Protein AF-A0A842R838-F1 (afdb_monomer_lite)

Sequence (185 aa):
MNNSTKTILILVIISSLISLTLLPSINLSSIDLSVWCYTITSRKNQSSAIDNQMDHYYQYLPVIYPRNNNDSDEDGLPDVWEEENGCDPTIDDSTLDYDYDELTNIEEYELNCDPLNPDTDGDRFNDGFEVEKGTDPTDPNDHPVRIWLIILIVIFSALLLFALVWITRIMIQVAREEKSKNKES

Secondary structure (DSSP, 8-state):
--HHHHHHHHHHHHHHHTTSS------TT----TTS--S---------------SS--SSS----------SSSSSS-HHHHHHHT--TTS--TT--SSSSS--HHHHHHHT--TT-S-SSSSSS-HHHHHHHT--TT-TTS----HHHHHHHHHHHHHHHHHHHHHHHHHHHHHHHHHHHHHH-

Structure (mmCIF, N/CA/C/O backbone):
data_AF-A0A842R838-F1
#
_entry.id   AF-A0A842R838-F1
#
loop_
_atom_site.group_PDB
_atom_site.id
_atom_site.type_symbol
_atom_site.label_atom_id
_atom_site.label_alt_id
_atom_site.label_comp_id
_atom_site.label_asym_id
_atom_site.label_entity_id
_atom_site.label_seq_id
_atom_site.pdbx_PDB_ins_code
_atom_site.Cartn_x
_atom_site.Cartn_y
_atom_site.Cartn_z
_atom_site.occupancy
_atom_site.B_iso_or_equiv
_atom_site.auth_seq_id
_atom_site.auth_comp_id
_atom_site.auth_asym_id
_atom_site.auth_atom_id
_atom_site.pdbx_PDB_model_num
ATOM 1 N N . MET A 1 1 ? -53.354 -29.433 -40.979 1.00 50.94 1 MET A N 1
ATOM 2 C CA . MET A 1 1 ? -51.962 -28.997 -41.227 1.00 50.94 1 MET A CA 1
ATOM 3 C C . MET A 1 1 ? -51.045 -29.884 -40.408 1.00 50.94 1 MET A C 1
ATOM 5 O O . MET A 1 1 ? -51.128 -29.883 -39.186 1.00 50.94 1 MET A O 1
ATOM 9 N N . ASN A 1 2 ? -50.329 -30.754 -41.117 1.00 48.62 2 ASN A N 1
ATOM 10 C CA . ASN A 1 2 ? -49.442 -31.806 -40.618 1.00 48.62 2 ASN A CA 1
ATOM 11 C C . ASN A 1 2 ? -48.374 -31.262 -39.654 1.00 48.62 2 ASN A C 1
ATOM 13 O O . ASN A 1 2 ? -47.940 -30.121 -39.780 1.00 48.62 2 ASN A O 1
ATOM 17 N N . ASN A 1 3 ? -47.926 -32.088 -38.703 1.00 49.72 3 ASN A N 1
ATOM 18 C CA . ASN A 1 3 ? -46.932 -31.693 -37.695 1.00 49.72 3 ASN A CA 1
ATOM 19 C C . ASN A 1 3 ? -45.633 -31.133 -38.304 1.00 49.72 3 ASN A C 1
ATOM 21 O O . ASN A 1 3 ? -44.974 -30.345 -37.636 1.00 49.72 3 ASN A O 1
ATOM 25 N N . SER A 1 4 ? -45.336 -31.434 -39.576 1.00 56.75 4 SER A N 1
ATOM 26 C CA . SER A 1 4 ? -44.241 -30.841 -40.359 1.00 56.75 4 SER A CA 1
ATOM 27 C C . SER A 1 4 ? -44.467 -29.383 -40.792 1.00 56.75 4 SER A C 1
ATOM 29 O O . SER A 1 4 ? -43.507 -28.628 -40.856 1.00 56.75 4 SER A O 1
ATOM 31 N N . THR A 1 5 ? -45.700 -28.923 -41.049 1.00 53.56 5 THR A N 1
ATOM 32 C CA . THR A 1 5 ? -45.946 -27.495 -41.369 1.00 53.56 5 THR A CA 1
ATOM 33 C C . THR A 1 5 ? -45.973 -26.609 -40.124 1.00 53.56 5 THR A C 1
ATOM 35 O O . THR A 1 5 ? -45.612 -25.438 -40.208 1.00 53.56 5 THR A O 1
ATOM 38 N N . LYS A 1 6 ? -46.309 -27.160 -38.948 1.00 51.72 6 LYS A N 1
ATOM 39 C CA . LYS A 1 6 ? -46.208 -26.436 -37.666 1.00 51.72 6 LYS A CA 1
ATOM 40 C C . LYS A 1 6 ? -44.758 -26.280 -37.182 1.00 51.72 6 LYS A C 1
ATOM 42 O O . LYS A 1 6 ? -44.438 -25.248 -36.607 1.00 51.72 6 LYS A O 1
ATOM 47 N N . THR A 1 7 ? -43.872 -27.243 -37.459 1.00 55.59 7 THR A N 1
ATOM 48 C CA . THR A 1 7 ? -42.431 -27.122 -37.146 1.00 55.59 7 THR A CA 1
ATOM 49 C C . THR A 1 7 ? -41.727 -26.117 -38.054 1.00 55.59 7 THR A C 1
ATOM 51 O O . THR A 1 7 ? -40.921 -25.333 -37.568 1.00 55.59 7 THR A O 1
ATOM 54 N N . ILE A 1 8 ? -42.072 -26.072 -39.345 1.00 56.28 8 ILE A N 1
ATOM 55 C CA . ILE A 1 8 ? -41.481 -25.106 -40.285 1.00 56.28 8 ILE A CA 1
ATOM 56 C C . ILE A 1 8 ? -41.914 -23.666 -39.951 1.00 56.28 8 ILE A C 1
ATOM 58 O O . ILE A 1 8 ? -41.088 -22.763 -40.005 1.00 56.28 8 ILE A O 1
ATOM 62 N N . LEU A 1 9 ? -43.161 -23.439 -39.515 1.00 54.00 9 LEU A N 1
ATOM 63 C CA . LEU A 1 9 ? -43.613 -22.098 -39.111 1.00 54.00 9 LEU A CA 1
ATOM 64 C C . LEU A 1 9 ? -42.933 -21.609 -37.815 1.00 54.00 9 LEU A C 1
ATOM 66 O O . LEU A 1 9 ? -42.604 -20.433 -37.705 1.00 54.00 9 LEU A O 1
ATOM 70 N N . ILE A 1 10 ? -42.675 -22.510 -36.858 1.00 55.66 10 ILE A N 1
ATOM 71 C CA . ILE A 1 10 ? -41.950 -22.193 -35.614 1.00 55.66 10 ILE A CA 1
ATOM 72 C C . ILE A 1 10 ? -40.467 -21.912 -35.901 1.00 55.66 10 ILE A C 1
ATOM 74 O O . ILE A 1 10 ? -39.908 -20.983 -35.328 1.00 55.66 10 ILE A O 1
ATOM 78 N N . LEU A 1 11 ? -39.844 -22.635 -36.836 1.00 53.84 11 LEU A N 1
ATOM 79 C CA . LEU A 1 11 ? -38.448 -22.399 -37.218 1.00 53.84 11 LEU A CA 1
ATOM 80 C C . LEU A 1 11 ? -38.256 -21.099 -38.018 1.00 53.84 11 LEU A C 1
ATOM 82 O O . LEU A 1 11 ? -37.254 -20.426 -37.808 1.00 53.84 11 LEU A O 1
ATOM 86 N N . VAL A 1 12 ? -39.223 -20.694 -38.852 1.00 55.72 12 VAL A N 1
ATOM 87 C CA . VAL A 1 12 ? -39.167 -19.416 -39.594 1.00 55.72 12 VAL A CA 1
ATOM 88 C C . VAL A 1 12 ? -39.404 -18.207 -38.674 1.00 55.72 12 VAL A C 1
ATOM 90 O O . VAL A 1 12 ? -38.763 -17.172 -38.838 1.00 55.72 12 VAL A O 1
ATOM 93 N N . ILE A 1 13 ? -40.254 -18.337 -37.648 1.00 55.44 13 ILE A N 1
ATOM 94 C CA . ILE A 1 13 ? -40.473 -17.274 -36.650 1.00 55.44 13 ILE A CA 1
ATOM 95 C C . ILE A 1 13 ? -39.278 -17.162 -35.686 1.00 55.44 13 ILE A C 1
ATOM 97 O O . ILE A 1 13 ? -38.887 -16.054 -35.326 1.00 55.44 13 ILE A O 1
ATOM 101 N N . ILE A 1 14 ? -38.634 -18.281 -35.331 1.00 54.88 14 ILE A N 1
ATOM 102 C CA . ILE A 1 14 ? -37.419 -18.286 -34.501 1.00 54.88 14 ILE A CA 1
ATOM 103 C C . ILE A 1 14 ? -36.196 -17.777 -35.290 1.00 54.88 14 ILE A C 1
ATOM 105 O O . ILE A 1 14 ? -35.394 -17.034 -34.731 1.00 54.88 14 ILE A O 1
ATOM 109 N N . SER A 1 15 ? -36.082 -18.049 -36.598 1.00 57.78 15 SER A N 1
ATOM 110 C CA . SER A 1 15 ? -34.995 -17.493 -37.425 1.00 57.78 15 SER A CA 1
ATOM 111 C C . SER A 1 15 ? -35.140 -15.997 -37.716 1.00 57.78 15 SER A C 1
ATOM 113 O O . SER A 1 15 ? -34.135 -15.324 -37.906 1.00 57.78 15 SER A O 1
ATOM 115 N N . SER A 1 16 ? -36.362 -15.453 -37.735 1.00 56.75 16 SER A N 1
ATOM 116 C CA . SER A 1 16 ? -36.589 -14.010 -37.924 1.00 56.75 16 SER A CA 1
ATOM 117 C C . SER A 1 16 ? -36.558 -13.201 -36.620 1.00 56.75 16 SER A C 1
ATOM 119 O O . SER A 1 16 ? -36.405 -11.985 -36.678 1.00 56.75 16 SER A O 1
ATOM 121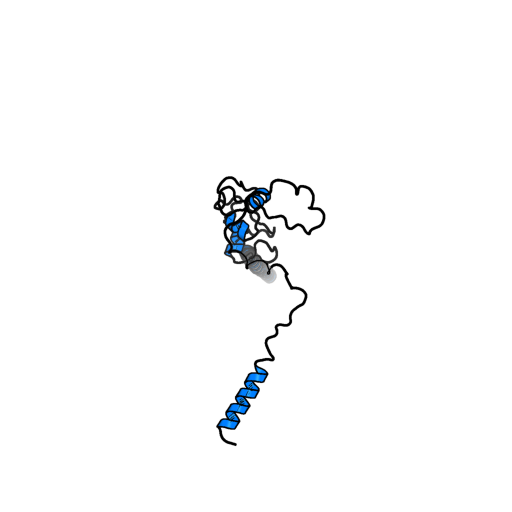 N N . LEU A 1 17 ? -36.648 -13.849 -35.451 1.00 52.12 17 LEU A N 1
ATOM 122 C CA . LEU A 1 17 ? -36.519 -13.199 -34.136 1.00 52.12 17 LEU A CA 1
ATOM 123 C C . LEU A 1 17 ? -35.118 -13.331 -33.518 1.00 52.12 17 LEU A C 1
ATOM 125 O O . LEU A 1 17 ? -34.765 -12.534 -32.656 1.00 52.12 17 LEU A O 1
ATOM 129 N N . ILE A 1 18 ? -34.281 -14.252 -34.005 1.00 50.22 18 ILE A N 1
ATOM 130 C CA . ILE A 1 18 ? -32.854 -14.339 -33.636 1.00 50.22 18 ILE A CA 1
ATOM 131 C C . ILE A 1 18 ? -31.989 -13.303 -34.385 1.00 50.22 18 ILE A C 1
ATOM 133 O O . ILE A 1 18 ? -30.837 -13.080 -34.029 1.00 50.22 18 ILE A O 1
ATOM 137 N N . SER A 1 19 ? -32.549 -12.580 -35.359 1.00 52.38 19 SER A N 1
ATOM 138 C CA . SER A 1 19 ? -31.854 -11.494 -36.071 1.00 52.38 19 SER A CA 1
ATOM 139 C C . SER A 1 19 ? -32.203 -10.079 -35.585 1.00 52.38 19 SER A C 1
ATOM 141 O O . SER A 1 19 ? -31.811 -9.119 -36.243 1.00 52.38 19 SER A O 1
ATOM 143 N N . LEU A 1 20 ? -32.920 -9.915 -34.460 1.00 53.69 20 LEU A N 1
ATOM 144 C CA . LEU A 1 20 ? -33.357 -8.587 -33.987 1.00 53.69 20 LEU A CA 1
ATOM 145 C C . LEU A 1 20 ? -33.091 -8.273 -32.506 1.00 53.69 20 LEU A C 1
ATOM 147 O O . LEU A 1 20 ? -33.631 -7.306 -31.977 1.00 53.69 20 LEU A O 1
ATOM 151 N N . THR A 1 21 ? -32.216 -9.019 -31.842 1.00 56.91 21 THR A N 1
ATOM 152 C CA . THR A 1 21 ? -31.639 -8.602 -30.558 1.00 56.91 21 THR A CA 1
ATOM 153 C C . THR A 1 21 ? -30.213 -9.108 -30.503 1.00 56.91 21 THR A C 1
ATOM 155 O O . THR A 1 21 ? -30.013 -10.265 -30.163 1.00 56.91 21 THR A O 1
ATOM 158 N N . LEU A 1 22 ? -29.263 -8.276 -30.930 1.00 50.53 22 LEU A N 1
ATOM 159 C CA . LEU A 1 22 ? -27.849 -8.239 -30.520 1.00 50.53 22 LEU A CA 1
ATOM 160 C C . LEU A 1 22 ? -27.144 -7.152 -31.358 1.00 50.53 22 LEU A C 1
ATOM 162 O O . LEU A 1 22 ? -26.125 -7.378 -31.999 1.00 50.53 22 LEU A O 1
ATOM 166 N N . LEU A 1 23 ? -27.724 -5.951 -31.389 1.00 51.72 23 LEU A N 1
ATOM 167 C CA . LEU A 1 23 ? -26.928 -4.749 -31.602 1.00 51.72 23 LEU A CA 1
ATOM 168 C C . LEU A 1 23 ? -26.704 -4.183 -30.202 1.00 51.72 23 LEU A C 1
ATOM 170 O O . LEU A 1 23 ? -27.675 -3.709 -29.607 1.00 51.72 23 LEU A O 1
ATOM 174 N N . PRO A 1 24 ? -25.492 -4.266 -29.627 1.00 47.25 24 PRO A N 1
ATOM 175 C CA . PRO A 1 24 ? -25.172 -3.367 -28.538 1.00 47.25 24 PRO A CA 1
ATOM 176 C C . PRO A 1 24 ? -25.361 -1.954 -29.084 1.00 47.25 24 PRO A C 1
ATOM 178 O O . PRO A 1 24 ? -24.881 -1.621 -30.169 1.00 47.25 24 PRO A O 1
ATOM 181 N N . SER A 1 25 ? -26.135 -1.156 -28.360 1.00 51.44 25 SER A N 1
ATOM 182 C CA . SER A 1 25 ? -26.208 0.287 -28.511 1.00 51.44 25 SER A CA 1
ATOM 183 C C . SER A 1 25 ? -24.779 0.806 -28.640 1.00 51.44 25 SER A C 1
ATOM 185 O O . SER A 1 25 ? -24.040 0.828 -27.658 1.00 51.44 25 SER A O 1
ATOM 187 N N . ILE A 1 26 ? -24.357 1.147 -29.855 1.00 49.09 26 ILE A N 1
ATOM 188 C CA . ILE A 1 26 ? -23.038 1.724 -30.069 1.00 49.09 26 ILE A CA 1
ATOM 189 C C . ILE A 1 26 ? -23.129 3.118 -29.465 1.00 49.09 26 ILE A C 1
ATOM 191 O O . ILE A 1 26 ? -23.784 4.008 -30.010 1.00 49.09 26 ILE A O 1
ATOM 195 N N . ASN A 1 27 ? -22.535 3.278 -28.290 1.00 43.28 27 ASN A N 1
ATOM 196 C CA . ASN A 1 27 ? -22.276 4.587 -27.737 1.00 43.28 27 ASN A CA 1
ATOM 197 C C . ASN A 1 27 ? -21.244 5.252 -28.659 1.00 43.28 27 ASN A C 1
ATOM 199 O O . ASN A 1 27 ? -20.126 4.766 -28.807 1.00 43.28 27 ASN A O 1
ATOM 203 N N . LEU A 1 28 ? -21.632 6.329 -29.341 1.00 48.28 28 LEU A N 1
ATOM 204 C CA . LEU A 1 28 ? -20.789 7.043 -30.310 1.00 48.28 28 LEU A CA 1
ATOM 205 C C . LEU A 1 28 ? -19.665 7.866 -29.649 1.00 48.28 28 LEU A C 1
ATOM 207 O O . LEU A 1 28 ? -19.046 8.692 -30.312 1.00 48.28 28 LEU A O 1
ATOM 211 N N . SER A 1 29 ? -19.374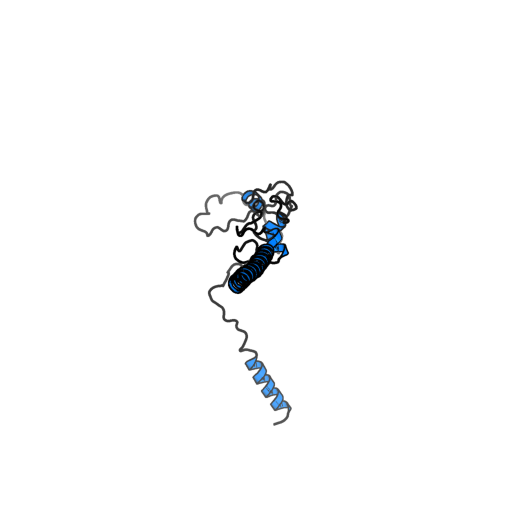 7.633 -28.368 1.00 57.50 29 SER A N 1
ATOM 212 C CA . SER A 1 29 ? -18.261 8.249 -27.644 1.00 57.50 29 SER A CA 1
ATOM 213 C C . SER A 1 29 ? -17.017 7.358 -27.507 1.00 57.50 29 SER A C 1
ATOM 215 O O . SER A 1 29 ? -16.093 7.755 -26.808 1.00 57.50 29 SER A O 1
ATOM 217 N N . SER A 1 30 ? -16.958 6.176 -28.135 1.00 56.56 30 SER A N 1
ATOM 218 C CA . SER A 1 30 ? -15.818 5.250 -27.973 1.00 56.56 30 SER A CA 1
ATOM 219 C C . SER A 1 30 ? -15.483 4.432 -29.232 1.00 56.56 30 SER A C 1
ATOM 221 O O . SER A 1 30 ? -15.326 3.214 -29.170 1.00 56.56 30 SER A O 1
ATOM 223 N N . ILE A 1 31 ? -15.398 5.086 -30.395 1.00 46.00 31 ILE A N 1
ATOM 224 C CA . ILE A 1 31 ? -14.761 4.506 -31.590 1.00 46.00 31 ILE A CA 1
ATOM 225 C C . ILE A 1 31 ? -13.285 4.917 -31.563 1.00 46.00 31 ILE A C 1
ATOM 227 O O . ILE A 1 31 ? -12.971 6.071 -31.845 1.00 46.00 31 ILE A O 1
ATOM 231 N N . ASP A 1 32 ? -12.400 3.980 -31.227 1.00 49.78 32 ASP A N 1
ATOM 232 C CA . ASP A 1 32 ? -10.952 4.129 -31.392 1.00 49.78 32 ASP A CA 1
ATOM 233 C C . ASP A 1 32 ? -10.529 3.599 -32.779 1.00 49.78 32 ASP A C 1
ATOM 235 O O . ASP A 1 32 ? -10.882 2.488 -33.179 1.00 49.78 32 ASP A O 1
ATOM 239 N N . LEU A 1 33 ? -9.806 4.421 -33.541 1.00 49.84 33 LEU A N 1
ATOM 240 C CA . LEU A 1 33 ? -9.319 4.131 -34.896 1.00 49.84 33 LEU A CA 1
ATOM 241 C C . LEU A 1 33 ? -7.965 3.390 -34.909 1.00 49.84 33 LEU A C 1
ATOM 243 O O . LEU A 1 33 ? -7.397 3.181 -35.981 1.00 49.84 33 LEU A O 1
ATOM 247 N N . SER A 1 34 ? -7.446 2.962 -33.758 1.00 53.28 34 SER A N 1
ATOM 248 C CA . SER A 1 34 ? -6.122 2.330 -33.639 1.00 53.28 34 SER A CA 1
ATOM 249 C C . SER A 1 34 ? -6.033 0.867 -34.121 1.00 53.28 34 SER A C 1
ATOM 251 O O . SER A 1 34 ? -4.937 0.336 -34.286 1.00 53.28 34 SER A O 1
ATOM 253 N N . VAL A 1 35 ? -7.151 0.202 -34.439 1.00 51.50 35 VAL A N 1
ATOM 254 C CA . VAL A 1 35 ? -7.165 -1.255 -34.713 1.00 51.50 35 VAL A CA 1
ATOM 255 C C . VAL A 1 35 ? -6.940 -1.629 -36.198 1.00 51.50 35 VAL A C 1
ATOM 257 O O . VAL A 1 35 ? -6.962 -2.803 -36.564 1.00 51.50 35 VAL A O 1
ATOM 260 N N . TRP A 1 36 ? -6.633 -0.680 -37.091 1.00 42.31 36 TRP A N 1
ATOM 261 C CA . TRP A 1 36 ? -6.359 -0.980 -38.511 1.00 42.31 36 TRP A CA 1
ATOM 262 C C . TRP A 1 36 ? -4.872 -0.935 -38.894 1.00 42.31 36 TRP A C 1
ATOM 264 O O . TRP A 1 36 ? -4.521 -0.272 -39.862 1.00 42.31 36 TRP A O 1
ATOM 274 N N . CYS A 1 37 ? -3.986 -1.677 -38.217 1.00 42.16 37 CYS A N 1
ATOM 275 C CA . CYS A 1 37 ? -2.607 -1.840 -38.720 1.00 42.16 37 CYS A CA 1
ATOM 276 C C . CYS A 1 37 ? -1.894 -3.166 -38.385 1.00 42.16 37 CYS A C 1
ATOM 278 O O . CYS A 1 37 ? -0.672 -3.220 -38.463 1.00 42.16 37 CYS A O 1
ATOM 280 N N . TYR A 1 38 ? -2.603 -4.268 -38.101 1.00 44.25 38 TYR A N 1
ATOM 281 C CA . TYR A 1 38 ? -1.951 -5.576 -37.879 1.00 44.25 38 TYR A CA 1
ATOM 282 C C . TYR A 1 38 ? -2.310 -6.663 -38.904 1.00 44.25 38 TYR A C 1
ATOM 284 O O . TYR A 1 38 ? -2.616 -7.797 -38.553 1.00 44.25 38 TYR A O 1
ATOM 292 N N . THR A 1 39 ? -2.241 -6.355 -40.204 1.00 39.12 39 THR A N 1
ATOM 293 C CA . THR A 1 39 ? -2.215 -7.404 -41.244 1.00 39.12 39 THR A CA 1
ATOM 294 C C . THR A 1 39 ? -1.316 -7.068 -42.435 1.00 39.12 39 THR A C 1
ATOM 296 O O . THR A 1 39 ? -1.756 -7.233 -43.565 1.00 39.12 39 THR A O 1
ATOM 299 N N . ILE A 1 40 ? -0.061 -6.638 -42.238 1.00 39.19 40 ILE A N 1
ATOM 300 C CA . ILE A 1 40 ? 1.015 -6.873 -43.230 1.00 39.19 40 ILE A CA 1
ATOM 301 C C . ILE A 1 40 ? 2.355 -7.089 -42.504 1.00 39.19 40 ILE A C 1
ATOM 303 O O . ILE A 1 40 ? 3.256 -6.263 -42.574 1.00 39.19 40 ILE A O 1
ATOM 307 N N . THR A 1 41 ? 2.534 -8.256 -41.885 1.00 43.16 41 THR A N 1
ATOM 308 C CA . THR A 1 41 ? 3.882 -8.811 -41.671 1.00 43.16 41 THR A CA 1
ATOM 309 C C . THR A 1 41 ? 3.971 -10.157 -42.369 1.00 43.16 41 THR A C 1
ATOM 311 O O . THR A 1 41 ? 3.927 -11.213 -41.749 1.00 43.16 41 THR A O 1
ATOM 314 N N . SER A 1 42 ? 4.036 -10.127 -43.703 1.00 45.00 42 SER A N 1
ATOM 315 C CA . SER A 1 42 ? 4.605 -11.214 -44.513 1.00 45.00 42 SER A CA 1
ATOM 316 C C . SER A 1 42 ? 4.792 -10.786 -45.968 1.00 45.00 42 SER A C 1
ATOM 318 O O . SER A 1 42 ? 4.073 -11.218 -46.863 1.00 45.00 42 SER A O 1
ATOM 320 N N . ARG A 1 43 ? 5.825 -9.977 -46.223 1.00 34.81 43 ARG A N 1
ATOM 321 C CA . ARG A 1 43 ? 6.686 -10.163 -47.399 1.00 34.81 43 ARG A CA 1
ATOM 322 C C . ARG A 1 43 ? 8.115 -9.776 -47.039 1.00 34.81 43 ARG A C 1
ATOM 324 O O . ARG A 1 43 ? 8.467 -8.606 -47.000 1.00 34.81 43 ARG A O 1
ATOM 331 N N . LYS A 1 44 ? 8.927 -10.799 -46.764 1.00 43.78 44 LYS A N 1
ATOM 332 C CA . LYS A 1 44 ? 10.384 -10.686 -46.727 1.00 43.78 44 LYS A CA 1
ATOM 333 C C . LYS A 1 44 ? 10.898 -10.149 -48.068 1.00 43.78 44 LYS A C 1
ATOM 335 O O . LYS A 1 44 ? 10.440 -10.588 -49.120 1.00 43.78 44 LYS A O 1
ATOM 340 N N . ASN A 1 45 ? 11.932 -9.319 -47.960 1.00 45.59 45 ASN A N 1
ATOM 341 C CA . ASN A 1 45 ? 12.981 -9.067 -48.944 1.00 45.59 45 ASN A CA 1
ATOM 342 C C . ASN A 1 45 ? 12.571 -8.390 -50.258 1.00 45.59 45 ASN A C 1
ATOM 344 O O . ASN A 1 45 ? 12.305 -9.066 -51.248 1.00 45.59 45 ASN A O 1
ATOM 348 N N . GLN A 1 46 ? 12.731 -7.064 -50.314 1.00 39.56 46 GLN A N 1
ATOM 349 C CA . GLN A 1 46 ? 13.520 -6.432 -51.376 1.00 39.56 46 GLN A CA 1
ATOM 350 C C . GLN A 1 46 ? 13.831 -4.962 -51.059 1.00 39.56 46 GLN A C 1
ATOM 352 O O . GLN A 1 46 ? 12.951 -4.199 -50.687 1.00 39.56 46 GLN A O 1
ATOM 357 N N . SER A 1 47 ? 15.079 -4.596 -51.350 1.00 38.78 47 SER A N 1
ATOM 358 C CA . SER A 1 47 ? 15.575 -3.251 -51.662 1.00 38.78 47 SER A CA 1
ATOM 359 C C . SER A 1 47 ? 16.340 -2.496 -50.572 1.00 38.78 47 SER A C 1
ATOM 361 O O . SER A 1 47 ? 15.805 -1.782 -49.735 1.00 38.78 47 SER A O 1
ATOM 363 N N . SER A 1 48 ? 17.655 -2.641 -50.706 1.00 47.06 48 SER A N 1
ATOM 364 C CA . SER A 1 48 ? 18.694 -1.636 -50.500 1.00 47.06 48 SER A CA 1
ATOM 365 C C . SER A 1 48 ? 18.291 -0.177 -50.773 1.00 47.06 48 SER A C 1
ATOM 367 O O . SER A 1 48 ? 17.619 0.094 -51.769 1.00 47.06 48 SER A O 1
ATOM 369 N N . ALA A 1 49 ? 18.906 0.710 -49.981 1.00 48.00 49 ALA A N 1
ATOM 370 C CA . ALA A 1 49 ? 19.209 2.124 -50.231 1.00 48.00 49 ALA A CA 1
ATOM 371 C C . ALA A 1 49 ? 18.038 3.123 -50.254 1.00 48.00 49 ALA A C 1
ATOM 373 O O . ALA A 1 49 ? 17.405 3.310 -51.288 1.00 48.00 49 ALA A O 1
ATOM 374 N N . ILE A 1 50 ? 17.883 3.875 -49.155 1.00 43.47 50 ILE A N 1
ATOM 375 C CA . ILE A 1 50 ? 17.524 5.301 -49.205 1.00 43.47 50 ILE A CA 1
ATOM 376 C C . ILE A 1 50 ? 18.358 6.025 -48.137 1.00 43.47 50 ILE A C 1
ATOM 378 O O . ILE A 1 50 ? 18.027 6.019 -46.956 1.00 43.47 50 ILE A O 1
ATOM 382 N N . ASP A 1 51 ? 19.474 6.595 -48.585 1.00 45.66 51 ASP A N 1
ATOM 383 C CA . ASP A 1 51 ? 20.164 7.690 -47.911 1.00 45.66 51 ASP A CA 1
ATOM 384 C C . ASP A 1 51 ? 19.300 8.957 -47.994 1.00 45.66 51 ASP A C 1
ATOM 386 O O . ASP A 1 51 ? 18.785 9.288 -49.062 1.00 45.66 51 ASP A O 1
ATOM 390 N N . ASN A 1 52 ? 19.289 9.693 -46.883 1.00 46.25 52 ASN A N 1
ATOM 391 C CA . ASN A 1 52 ? 19.047 11.129 -46.737 1.00 46.25 52 ASN A CA 1
ATOM 392 C C . ASN A 1 52 ? 17.648 11.707 -47.017 1.00 46.25 52 ASN A C 1
ATOM 394 O O . ASN A 1 52 ? 17.090 11.594 -48.104 1.00 46.25 52 ASN A O 1
ATOM 398 N N . GLN A 1 53 ? 17.236 12.523 -46.034 1.00 45.06 53 GLN A N 1
ATOM 399 C CA . GLN A 1 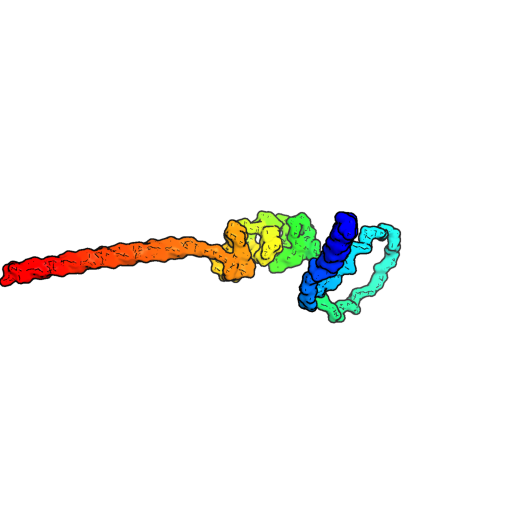53 ? 16.315 13.663 -46.107 1.00 45.06 53 GLN A CA 1
ATOM 400 C C . GLN A 1 53 ? 14.912 13.440 -45.525 1.00 45.06 53 GLN A C 1
ATOM 402 O O . GLN A 1 53 ? 13.945 13.289 -46.263 1.00 45.06 53 GLN A O 1
ATOM 407 N N . MET A 1 54 ? 14.785 13.558 -44.196 1.00 37.47 54 MET A N 1
ATOM 408 C CA . MET A 1 54 ? 13.508 13.887 -43.538 1.00 37.47 54 MET A CA 1
ATOM 409 C C . MET A 1 54 ? 13.701 14.610 -42.184 1.00 37.47 54 MET A C 1
ATOM 411 O O . MET A 1 54 ? 13.000 14.343 -41.219 1.00 37.47 54 MET A O 1
ATOM 415 N N . ASP A 1 55 ? 14.616 15.588 -42.129 1.00 47.41 55 ASP A N 1
ATOM 416 C CA . ASP A 1 55 ? 14.925 16.381 -40.918 1.00 47.41 55 ASP A CA 1
ATOM 417 C C . ASP A 1 55 ? 13.915 17.502 -40.580 1.00 47.41 55 ASP A C 1
ATOM 419 O O . ASP A 1 55 ? 14.145 18.272 -39.656 1.00 47.41 55 ASP A O 1
ATOM 423 N N . HIS A 1 56 ? 12.787 17.657 -41.283 1.00 47.88 56 HIS A N 1
ATOM 424 C CA . HIS A 1 56 ? 11.883 18.795 -41.030 1.00 47.88 56 HIS A CA 1
ATOM 425 C C . HIS A 1 56 ? 10.409 18.509 -41.363 1.00 47.88 56 HIS A C 1
ATOM 427 O O . HIS A 1 56 ? 9.850 19.105 -42.285 1.00 47.88 56 HIS A O 1
ATOM 433 N N . TYR A 1 57 ? 9.743 17.622 -40.613 1.00 40.12 57 TYR A N 1
ATOM 434 C CA . TYR A 1 57 ? 8.278 17.491 -40.714 1.00 40.12 57 TYR A CA 1
ATOM 435 C C . TYR A 1 57 ? 7.574 16.976 -39.444 1.00 40.12 57 TYR A C 1
ATOM 437 O O . TYR A 1 57 ? 6.693 16.129 -39.519 1.00 40.12 57 TYR A O 1
ATOM 445 N N . TYR A 1 58 ? 7.905 17.504 -38.264 1.00 39.06 58 TYR A N 1
ATOM 446 C CA . TYR A 1 58 ? 7.087 17.266 -37.065 1.00 39.06 58 TYR A CA 1
ATOM 447 C C . TYR A 1 58 ? 6.714 18.581 -36.394 1.00 39.06 58 TYR A C 1
ATOM 449 O O . TYR A 1 58 ? 7.150 18.914 -35.299 1.00 39.06 58 TYR A O 1
ATOM 457 N N . GLN A 1 59 ? 5.879 19.346 -37.090 1.00 51.91 59 GLN A N 1
ATOM 458 C CA . GLN A 1 59 ? 5.076 20.391 -36.476 1.00 51.91 59 GLN A CA 1
ATOM 459 C C . GLN A 1 59 ? 3.620 20.063 -36.822 1.00 51.91 59 GLN A C 1
ATOM 461 O O . GLN A 1 59 ? 3.286 19.998 -38.002 1.00 51.91 59 GLN A O 1
ATOM 466 N N . TYR A 1 60 ? 2.782 19.838 -35.803 1.00 46.34 60 TYR A N 1
ATOM 467 C CA . TYR A 1 60 ? 1.320 19.627 -35.878 1.00 46.34 60 TYR A CA 1
ATOM 468 C C . TYR A 1 60 ? 0.767 18.200 -36.089 1.00 46.34 60 TYR A C 1
ATOM 470 O O . TYR A 1 60 ? -0.158 18.015 -36.877 1.00 46.34 60 TYR A O 1
ATOM 478 N N . LEU A 1 61 ? 1.214 17.211 -35.308 1.00 43.97 61 LEU A N 1
ATOM 479 C CA . LEU A 1 61 ? 0.419 15.999 -35.035 1.00 43.97 61 LEU A CA 1
ATOM 480 C C . LEU A 1 61 ? 0.305 15.791 -33.511 1.00 43.97 61 LEU A C 1
ATOM 482 O O . LEU A 1 61 ? 1.232 16.193 -32.804 1.00 43.97 61 LEU A O 1
ATOM 486 N N . PRO A 1 62 ? -0.822 15.252 -32.987 1.00 49.78 62 PRO A N 1
ATOM 487 C CA . PRO A 1 62 ? -0.954 14.923 -31.565 1.00 49.78 62 PRO A CA 1
ATOM 488 C C . PRO A 1 62 ? 0.230 14.049 -31.174 1.00 49.78 62 PRO A C 1
ATOM 490 O O . PRO A 1 62 ? 0.639 13.200 -31.965 1.00 49.78 62 PRO A O 1
ATOM 493 N N . VAL A 1 63 ? 0.817 14.316 -30.013 1.00 40.84 63 VAL A N 1
ATOM 494 C CA . VAL A 1 63 ? 2.110 13.757 -29.637 1.00 40.84 63 VAL A CA 1
ATOM 495 C C . VAL A 1 63 ? 1.982 12.254 -29.397 1.00 40.84 63 VAL A C 1
ATOM 497 O O . VAL A 1 63 ? 1.798 11.794 -28.280 1.00 40.84 63 VAL A O 1
ATOM 500 N N . ILE A 1 64 ? 2.067 11.474 -30.469 1.00 47.34 64 ILE A N 1
ATOM 501 C CA . ILE A 1 64 ? 2.498 10.091 -30.392 1.00 47.34 64 ILE A CA 1
ATOM 502 C C . ILE A 1 64 ? 4.014 10.208 -30.331 1.00 47.34 64 ILE A C 1
ATOM 504 O O . ILE A 1 64 ? 4.689 10.188 -31.361 1.00 47.34 64 ILE A O 1
ATOM 508 N N . TYR A 1 65 ? 4.546 10.433 -29.125 1.00 36.16 65 TYR A N 1
ATOM 509 C CA . TYR A 1 65 ? 5.931 10.067 -28.873 1.00 36.16 65 TYR A CA 1
ATOM 510 C C . TYR A 1 65 ? 6.039 8.616 -29.361 1.00 36.16 65 TYR A C 1
ATOM 512 O O . TYR A 1 65 ? 5.213 7.796 -28.943 1.00 36.16 65 TYR A O 1
ATOM 520 N N . PRO A 1 66 ? 6.957 8.252 -30.271 1.00 45.69 66 PRO A N 1
ATOM 521 C CA . PRO A 1 66 ? 7.381 6.867 -30.278 1.00 45.69 66 PRO A CA 1
ATOM 522 C C . PRO A 1 66 ? 7.893 6.657 -28.856 1.00 45.69 66 PRO A C 1
ATOM 524 O O . PRO A 1 66 ? 8.931 7.216 -28.511 1.00 45.69 66 PRO A O 1
ATOM 527 N N . ARG A 1 67 ? 7.104 6.000 -27.990 1.00 52.34 67 ARG A N 1
ATOM 528 C CA . ARG A 1 67 ? 7.606 5.533 -26.701 1.00 52.34 67 ARG A CA 1
ATOM 529 C C . ARG A 1 67 ? 8.835 4.746 -27.100 1.00 52.34 67 ARG A C 1
ATOM 531 O O . ARG A 1 67 ? 8.707 3.746 -27.806 1.00 52.34 67 ARG A O 1
ATOM 538 N N . ASN A 1 68 ? 9.996 5.306 -26.800 1.00 59.09 68 ASN A N 1
ATOM 539 C CA . ASN A 1 68 ? 11.247 4.625 -26.975 1.00 59.09 68 ASN A CA 1
ATOM 540 C C . ASN A 1 68 ? 11.154 3.459 -26.000 1.00 59.09 68 ASN A C 1
ATOM 542 O O . ASN A 1 68 ? 11.375 3.636 -24.814 1.00 59.09 68 ASN A O 1
ATOM 546 N N . ASN A 1 69 ? 10.673 2.317 -26.475 1.00 67.38 69 ASN A N 1
ATOM 547 C CA . ASN A 1 69 ? 10.562 1.086 -25.708 1.00 67.38 69 ASN A CA 1
ATOM 548 C C . ASN A 1 69 ? 11.923 0.387 -25.671 1.00 67.38 69 ASN A C 1
ATOM 550 O O . ASN A 1 69 ? 11.984 -0.839 -25.733 1.00 67.38 69 ASN A O 1
ATOM 554 N N . ASN A 1 70 ? 12.989 1.185 -25.697 1.00 87.75 70 ASN A N 1
ATOM 555 C CA . ASN A 1 70 ? 14.293 0.686 -25.357 1.00 87.75 70 ASN A CA 1
ATOM 556 C C . ASN A 1 70 ? 14.230 0.264 -23.896 1.00 87.75 70 ASN A C 1
ATOM 558 O O . ASN A 1 70 ? 13.562 0.908 -23.090 1.00 87.75 70 ASN A O 1
ATOM 562 N N . ASP A 1 71 ? 14.876 -0.853 -23.664 1.00 90.62 71 ASP A N 1
ATOM 563 C CA . ASP A 1 71 ? 15.053 -1.550 -22.408 1.00 90.62 71 ASP A CA 1
ATOM 564 C C . ASP A 1 71 ? 16.516 -1.993 -22.525 1.00 90.62 71 ASP A C 1
ATOM 566 O O . ASP A 1 71 ? 16.858 -2.876 -23.326 1.00 90.62 71 ASP A O 1
ATOM 570 N N . SER A 1 72 ? 17.399 -1.154 -21.992 1.00 92.81 72 SER A N 1
ATOM 571 C CA . SER A 1 72 ? 18.831 -1.148 -22.292 1.00 92.81 72 SER A CA 1
ATOM 572 C C . SER A 1 72 ? 19.591 -2.249 -21.548 1.00 92.81 72 SER A C 1
ATOM 574 O O . SER A 1 72 ? 20.648 -2.680 -22.029 1.00 92.81 72 SER A O 1
ATOM 576 N N . ASP A 1 73 ? 19.058 -2.728 -20.429 1.00 91.56 73 ASP A N 1
ATOM 577 C CA . ASP A 1 73 ? 19.556 -3.867 -19.650 1.00 91.56 73 ASP A CA 1
ATOM 578 C C . ASP A 1 73 ? 18.713 -5.145 -19.799 1.00 91.56 73 ASP A C 1
ATOM 580 O O . ASP A 1 73 ? 19.163 -6.208 -19.361 1.00 91.56 73 ASP A O 1
ATOM 584 N N . GLU A 1 74 ? 17.606 -5.085 -20.545 1.00 94.50 74 GLU A N 1
ATOM 585 C CA . GLU A 1 74 ? 16.718 -6.209 -20.857 1.00 94.50 74 GLU A CA 1
ATOM 586 C C . GLU A 1 74 ? 16.008 -6.783 -19.612 1.00 94.50 74 GLU A C 1
ATOM 588 O O . GLU A 1 74 ? 15.744 -7.994 -19.559 1.00 94.50 74 GLU A O 1
ATOM 593 N N . ASP A 1 75 ? 15.708 -5.941 -18.616 1.00 92.00 75 ASP A N 1
ATOM 594 C CA . ASP A 1 75 ? 15.062 -6.344 -17.358 1.00 92.00 75 ASP A CA 1
ATOM 595 C C . ASP A 1 75 ? 13.519 -6.285 -17.393 1.00 92.00 75 ASP A C 1
ATOM 597 O O . ASP A 1 75 ? 12.834 -6.866 -16.543 1.00 92.00 75 ASP A O 1
ATOM 601 N N . GLY A 1 76 ? 12.963 -5.698 -18.456 1.00 91.38 76 GLY A N 1
ATOM 602 C CA . GLY A 1 76 ? 11.526 -5.555 -18.673 1.00 91.38 76 GLY A CA 1
ATOM 603 C C . GLY A 1 76 ? 10.964 -4.177 -18.322 1.00 91.38 76 GLY A C 1
ATOM 604 O O . GLY A 1 76 ? 9.786 -3.931 -18.618 1.00 91.38 76 GLY A O 1
ATOM 605 N N . LEU A 1 77 ? 11.776 -3.278 -17.767 1.00 93.38 77 LEU A N 1
ATOM 606 C CA . LEU A 1 77 ? 11.460 -1.870 -17.584 1.00 93.38 77 LEU A CA 1
ATOM 607 C C . LEU A 1 77 ? 11.887 -1.060 -18.825 1.00 93.38 77 LEU A C 1
ATOM 609 O O . LEU A 1 77 ? 12.926 -1.302 -19.431 1.00 93.38 77 LEU A O 1
ATOM 613 N N . PRO A 1 78 ? 11.061 -0.115 -19.307 1.00 94.50 78 PRO A N 1
ATOM 614 C CA . PRO A 1 78 ? 11.497 0.784 -20.372 1.00 94.50 78 PRO A CA 1
ATOM 615 C C . PRO A 1 78 ? 12.430 1.883 -19.845 1.00 94.50 78 PRO A C 1
ATOM 617 O O . PRO A 1 78 ? 12.024 2.600 -18.930 1.00 94.50 78 PRO A O 1
ATOM 620 N N . ASP A 1 79 ? 13.525 2.176 -20.561 1.00 92.38 79 ASP A N 1
ATOM 621 C CA . ASP A 1 79 ? 14.519 3.213 -20.211 1.00 92.38 79 ASP A CA 1
ATOM 622 C C . ASP A 1 79 ? 13.877 4.557 -19.822 1.00 92.38 79 ASP A C 1
ATOM 624 O O . ASP A 1 79 ? 14.341 5.287 -18.949 1.00 92.38 79 ASP A O 1
ATOM 628 N N . VAL A 1 80 ? 12.810 4.931 -20.538 1.00 92.69 80 VAL A N 1
ATOM 629 C CA . VAL A 1 80 ? 12.095 6.197 -20.322 1.00 92.69 80 VAL A CA 1
ATOM 630 C C . VAL A 1 80 ? 11.337 6.187 -18.999 1.00 92.69 80 VAL A C 1
ATOM 632 O O . VAL A 1 80 ? 11.290 7.209 -18.326 1.00 92.69 80 VAL A O 1
ATOM 635 N N . TRP A 1 81 ? 10.718 5.058 -18.646 1.00 93.81 81 TRP A N 1
ATOM 636 C CA . TRP A 1 81 ? 10.025 4.935 -17.368 1.00 93.81 81 TRP A CA 1
ATOM 637 C C . TRP A 1 81 ? 11.034 4.957 -16.223 1.00 93.81 81 TRP A C 1
ATOM 639 O O . TRP A 1 81 ? 10.815 5.671 -15.250 1.00 93.81 81 TRP A O 1
ATOM 649 N N . GLU A 1 82 ? 12.158 4.264 -16.373 1.00 95.50 82 GLU A N 1
ATOM 650 C CA . GLU A 1 82 ? 13.221 4.258 -15.371 1.00 95.50 82 GLU A CA 1
ATOM 651 C C . GLU A 1 82 ? 13.804 5.658 -15.153 1.00 95.50 82 GLU A C 1
ATOM 653 O O . GLU A 1 82 ? 13.897 6.115 -14.017 1.00 95.50 82 GLU A O 1
ATOM 658 N N . GLU A 1 83 ? 14.091 6.407 -16.226 1.00 93.81 83 GLU A N 1
ATOM 659 C CA . GLU A 1 83 ? 14.567 7.795 -16.124 1.00 93.81 83 GLU A CA 1
ATOM 660 C C . GLU A 1 83 ? 13.531 8.721 -15.455 1.00 93.81 83 GLU A C 1
ATOM 662 O O . GLU A 1 83 ? 13.899 9.611 -14.682 1.00 93.81 83 GLU A O 1
ATOM 667 N N . GLU A 1 84 ? 12.239 8.526 -15.740 1.00 93.75 84 GLU A N 1
ATOM 668 C CA . GLU A 1 84 ? 11.148 9.325 -15.165 1.00 93.75 84 GLU A CA 1
ATOM 669 C C . GLU A 1 84 ? 10.893 9.014 -13.683 1.00 93.75 84 GLU A C 1
ATOM 671 O O . GLU A 1 84 ? 10.529 9.928 -12.938 1.00 93.75 84 GLU A O 1
ATOM 676 N N . ASN A 1 85 ? 11.124 7.769 -13.257 1.00 93.56 85 ASN A N 1
ATOM 677 C CA . ASN A 1 85 ? 10.863 7.292 -11.896 1.00 93.56 85 ASN A CA 1
ATOM 678 C C . ASN A 1 85 ? 12.137 7.122 -11.050 1.00 93.56 85 ASN A C 1
ATOM 680 O O . ASN A 1 85 ? 12.068 6.758 -9.884 1.00 93.56 85 ASN A O 1
ATOM 684 N N . GLY A 1 86 ? 13.308 7.458 -11.597 1.00 93.31 86 GLY A N 1
ATOM 685 C CA . GLY A 1 86 ? 14.575 7.477 -10.867 1.00 93.31 86 GLY A CA 1
ATOM 686 C C . GLY A 1 86 ? 15.250 6.114 -10.679 1.00 93.31 86 GLY A C 1
ATOM 687 O O . GLY A 1 86 ? 16.150 6.020 -9.840 1.00 93.31 86 GLY A O 1
ATOM 688 N N . CYS A 1 87 ? 14.862 5.112 -11.471 1.00 93.81 87 CYS A N 1
ATOM 689 C CA . CYS A 1 87 ? 15.596 3.856 -11.649 1.00 93.81 87 CYS A CA 1
ATOM 690 C C . CYS A 1 87 ? 16.800 4.049 -12.596 1.00 93.81 87 CYS A C 1
ATOM 692 O O . CYS A 1 87 ? 16.989 5.132 -13.168 1.00 93.81 87 CYS A O 1
ATOM 694 N N . ASP A 1 88 ? 17.668 3.041 -12.717 1.00 94.62 88 ASP A N 1
ATOM 695 C CA . ASP A 1 88 ? 18.868 3.114 -13.564 1.00 94.62 88 ASP A CA 1
ATOM 696 C C . ASP A 1 88 ? 18.720 2.230 -14.814 1.00 94.62 88 ASP A C 1
ATOM 698 O O . ASP A 1 88 ? 18.931 1.028 -14.700 1.00 94.62 88 ASP A O 1
ATOM 702 N N . PRO A 1 89 ? 18.531 2.821 -16.017 1.00 94.62 89 PRO A N 1
ATOM 703 C CA . PRO A 1 89 ? 18.245 2.104 -17.268 1.00 94.62 89 PRO A CA 1
ATOM 704 C C . PRO A 1 89 ? 19.442 1.337 -17.840 1.00 94.62 89 PRO A C 1
ATOM 706 O O . PRO A 1 89 ? 19.574 1.142 -19.046 1.00 94.62 89 PRO A O 1
ATOM 709 N N . THR A 1 90 ? 20.457 1.059 -17.032 1.00 94.12 90 THR A N 1
ATOM 710 C CA . THR A 1 90 ? 21.653 0.329 -17.460 1.00 94.12 90 THR A CA 1
ATOM 711 C C . THR A 1 90 ? 21.974 -0.855 -16.561 1.00 94.12 90 THR A C 1
ATOM 713 O O . THR A 1 90 ? 22.984 -1.541 -16.798 1.00 94.12 90 THR A O 1
ATOM 716 N N . ILE A 1 91 ? 21.156 -1.089 -15.537 1.00 95.06 91 ILE A N 1
ATOM 717 C CA . ILE A 1 91 ? 21.282 -2.186 -14.593 1.00 95.06 91 ILE A CA 1
ATOM 718 C C . ILE A 1 91 ? 19.908 -2.808 -14.353 1.00 95.06 91 ILE A C 1
ATOM 720 O O . ILE A 1 91 ? 18.972 -2.116 -14.009 1.00 95.06 91 ILE A O 1
ATOM 724 N N . ASP A 1 92 ? 19.844 -4.139 -14.406 1.00 96.19 92 ASP A N 1
ATOM 725 C CA . ASP A 1 92 ? 18.649 -4.875 -13.980 1.00 96.19 92 ASP A CA 1
ATOM 726 C C . ASP A 1 92 ? 18.355 -4.574 -12.502 1.00 96.19 92 ASP A C 1
ATOM 728 O O . ASP A 1 92 ? 19.024 -5.094 -11.591 1.00 96.19 92 ASP A O 1
ATOM 732 N N . ASP A 1 93 ? 17.389 -3.682 -12.299 1.00 96.12 93 ASP A N 1
ATOM 733 C CA . ASP A 1 93 ? 16.869 -3.250 -11.011 1.00 96.12 93 ASP A CA 1
ATOM 734 C C . ASP A 1 93 ? 15.375 -3.565 -10.847 1.00 96.12 93 ASP A C 1
ATOM 736 O O . ASP A 1 93 ? 14.839 -3.397 -9.752 1.00 96.12 93 ASP A O 1
ATOM 740 N N . SER A 1 94 ? 14.753 -4.176 -11.864 1.00 96.12 94 SER A N 1
ATOM 741 C CA . SER A 1 94 ? 13.363 -4.653 -11.894 1.00 96.12 94 SER A CA 1
ATOM 742 C C . SER A 1 94 ? 12.882 -5.375 -10.631 1.00 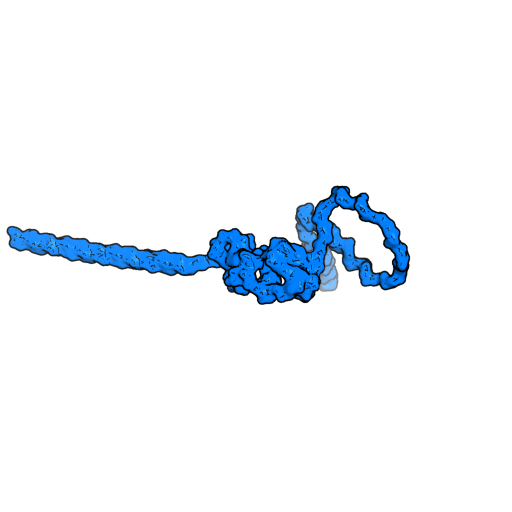96.12 94 SER A C 1
ATOM 744 O O . SER A 1 94 ? 11.716 -5.261 -10.257 1.00 96.12 94 SER A O 1
ATOM 746 N N . THR A 1 95 ? 13.762 -6.137 -9.971 1.00 97.38 95 THR A N 1
ATOM 747 C CA . THR A 1 95 ? 13.451 -6.937 -8.769 1.00 97.38 95 THR A CA 1
ATOM 748 C C . THR A 1 95 ? 13.808 -6.256 -7.447 1.00 97.38 95 THR A C 1
ATOM 750 O O . THR A 1 95 ? 13.660 -6.869 -6.383 1.00 97.38 95 THR A O 1
ATOM 753 N N . LEU A 1 96 ? 14.336 -5.034 -7.499 1.00 97.62 96 LEU A N 1
ATOM 754 C CA . LEU A 1 96 ? 14.588 -4.217 -6.321 1.00 97.62 96 LEU A CA 1
ATOM 755 C C . LEU A 1 96 ? 13.300 -3.529 -5.867 1.00 97.62 96 LEU A C 1
ATOM 757 O O . LEU A 1 96 ? 12.347 -3.407 -6.623 1.00 97.62 96 LEU A O 1
ATOM 761 N N . ASP A 1 97 ? 13.314 -3.130 -4.603 1.00 97.75 97 ASP A N 1
ATOM 762 C CA . ASP A 1 97 ? 12.265 -2.397 -3.899 1.00 97.75 97 ASP A CA 1
ATOM 763 C C . ASP A 1 97 ? 12.981 -1.181 -3.290 1.00 97.75 97 ASP A C 1
ATOM 765 O O . ASP A 1 97 ? 13.812 -1.325 -2.376 1.00 97.75 97 ASP A O 1
ATOM 769 N N . TYR A 1 98 ? 12.812 -0.016 -3.915 1.00 96.38 98 TYR A N 1
ATOM 770 C CA . TYR A 1 98 ? 13.591 1.178 -3.586 1.00 96.38 98 TYR A CA 1
ATOM 771 C C . TYR A 1 98 ? 13.029 1.966 -2.406 1.00 96.38 98 TYR A C 1
ATOM 773 O O . TYR A 1 98 ? 13.807 2.597 -1.670 1.00 96.38 98 TYR A O 1
ATOM 781 N N . ASP A 1 99 ? 11.723 1.912 -2.192 1.00 97.38 99 ASP A N 1
ATOM 782 C CA . ASP A 1 99 ? 11.020 2.654 -1.153 1.00 97.38 99 ASP A CA 1
ATOM 783 C C . ASP A 1 99 ? 10.624 1.800 0.070 1.00 97.38 99 ASP A C 1
ATOM 785 O O . ASP A 1 99 ? 10.276 2.351 1.125 1.00 97.38 99 ASP A O 1
ATOM 789 N N . TYR A 1 100 ? 10.873 0.490 -0.005 1.00 97.56 100 TYR A N 1
ATOM 790 C CA . TYR A 1 100 ? 10.696 -0.523 1.033 1.00 97.56 100 TYR A CA 1
ATOM 791 C C . TYR A 1 100 ? 9.236 -0.776 1.400 1.00 97.56 100 TYR A C 1
ATOM 793 O O . TYR A 1 100 ? 8.916 -0.951 2.589 1.00 97.56 100 TYR A O 1
ATOM 801 N N . ASP A 1 101 ? 8.361 -0.776 0.402 1.00 97.38 101 ASP A N 1
ATOM 802 C CA . ASP A 1 101 ? 6.922 -0.918 0.576 1.00 97.38 101 ASP A CA 1
ATOM 803 C C . ASP A 1 101 ? 6.387 -2.346 0.311 1.00 97.38 101 ASP A C 1
ATOM 805 O O . ASP A 1 101 ? 5.214 -2.621 0.594 1.00 97.38 101 ASP A O 1
ATOM 809 N N . GLU A 1 102 ? 7.290 -3.263 -0.067 1.00 97.38 102 GLU A N 1
ATOM 810 C CA . GLU A 1 102 ? 7.061 -4.658 -0.468 1.00 97.38 102 GLU A CA 1
ATOM 811 C C . GLU A 1 102 ? 6.577 -4.873 -1.920 1.00 97.38 102 GLU A C 1
ATOM 813 O O . GLU A 1 102 ? 6.209 -6.007 -2.253 1.00 97.38 102 GLU A O 1
ATOM 818 N N . LEU A 1 103 ? 6.636 -3.855 -2.788 1.00 97.62 103 LEU A N 1
ATOM 819 C CA . LEU A 1 103 ? 6.550 -3.992 -4.246 1.00 97.62 103 LEU A CA 1
ATOM 820 C C . LEU A 1 103 ? 7.929 -3.877 -4.900 1.00 97.62 103 LEU A C 1
ATOM 822 O O . LEU A 1 103 ? 8.821 -3.170 -4.445 1.00 97.62 103 LEU A O 1
ATOM 826 N N . THR A 1 104 ? 8.123 -4.637 -5.973 1.00 97.88 104 THR A N 1
ATOM 827 C CA . THR A 1 104 ? 9.305 -4.493 -6.830 1.00 97.88 104 THR A CA 1
ATOM 828 C C . THR A 1 104 ? 9.080 -3.437 -7.909 1.00 97.88 104 THR A C 1
ATOM 830 O O . THR A 1 104 ? 7.951 -3.277 -8.371 1.00 97.88 104 THR A O 1
ATOM 833 N N . ASN A 1 105 ? 10.151 -2.809 -8.409 1.00 97.06 105 ASN A N 1
ATOM 834 C CA . ASN A 1 105 ? 10.079 -1.792 -9.469 1.00 97.06 105 ASN A CA 1
ATOM 835 C C . ASN A 1 105 ? 9.236 -2.253 -10.681 1.00 97.06 105 ASN A C 1
ATOM 837 O O . ASN A 1 105 ? 8.489 -1.471 -11.272 1.00 97.06 105 ASN A O 1
ATOM 841 N N . ILE A 1 106 ? 9.317 -3.539 -11.057 1.00 96.81 106 ILE A N 1
ATOM 842 C CA . ILE A 1 106 ? 8.498 -4.104 -12.142 1.00 96.81 106 ILE A CA 1
ATOM 843 C C . ILE A 1 106 ? 7.012 -4.222 -11.783 1.00 96.81 106 ILE A C 1
ATOM 845 O O . ILE A 1 106 ? 6.156 -3.991 -12.636 1.00 96.81 106 ILE A O 1
ATOM 849 N N . GLU A 1 107 ? 6.680 -4.562 -10.537 1.00 97.50 107 GLU A N 1
ATOM 850 C CA . GLU A 1 107 ? 5.292 -4.594 -10.064 1.00 97.50 107 GLU A CA 1
ATOM 851 C C . GLU A 1 107 ? 4.711 -3.178 -10.023 1.00 97.50 107 GLU A C 1
ATOM 853 O O . GLU A 1 107 ? 3.579 -2.961 -10.457 1.00 97.50 107 GLU A O 1
ATOM 858 N N . GLU A 1 108 ? 5.503 -2.197 -9.604 1.00 97.81 108 GLU A N 1
ATOM 859 C CA . GLU A 1 108 ? 5.102 -0.791 -9.592 1.00 97.81 108 GLU A CA 1
ATOM 860 C C . GLU A 1 108 ? 4.902 -0.233 -11.000 1.00 97.81 108 GLU A C 1
ATOM 862 O O . GLU A 1 108 ? 3.911 0.458 -11.257 1.00 97.81 108 GLU A O 1
ATOM 867 N N . TYR A 1 109 ? 5.755 -0.617 -11.954 1.00 96.19 109 TYR A N 1
ATOM 868 C CA . TYR A 1 109 ? 5.545 -0.323 -13.371 1.00 96.19 109 TYR A CA 1
ATOM 869 C C . TYR A 1 109 ? 4.206 -0.873 -13.888 1.00 96.19 109 TYR A C 1
ATOM 871 O O . TYR A 1 109 ? 3.481 -0.185 -14.615 1.00 96.19 109 TYR A O 1
ATOM 879 N N . GLU A 1 110 ? 3.853 -2.107 -13.518 1.00 95.56 110 GLU A N 1
ATOM 880 C CA . GLU A 1 110 ? 2.592 -2.738 -13.925 1.00 95.56 110 GLU A CA 1
ATOM 881 C C . GLU A 1 110 ? 1.359 -2.084 -13.275 1.00 95.56 110 GLU A C 1
ATOM 883 O O . GLU A 1 110 ? 0.286 -2.041 -13.892 1.00 95.56 110 GLU A O 1
ATOM 888 N N . LEU A 1 111 ? 1.513 -1.555 -12.058 1.00 93.88 111 LEU A N 1
ATOM 889 C CA . LEU A 1 111 ? 0.451 -0.924 -11.271 1.00 93.88 111 LEU A CA 1
ATOM 890 C C . LEU A 1 111 ? 0.338 0.597 -11.493 1.00 93.88 111 LEU A C 1
ATOM 892 O O . LEU A 1 111 ? -0.706 1.175 -11.200 1.00 93.88 111 LEU A O 1
ATOM 896 N N . ASN A 1 112 ? 1.331 1.222 -12.135 1.00 95.50 112 ASN A N 1
ATOM 897 C CA . ASN A 1 112 ? 1.516 2.679 -12.226 1.00 95.50 112 ASN A CA 1
ATOM 898 C C . ASN A 1 112 ? 1.717 3.357 -10.857 1.00 95.50 112 ASN A C 1
ATOM 900 O O . ASN A 1 112 ? 1.216 4.466 -10.646 1.00 95.50 112 ASN A O 1
ATOM 904 N 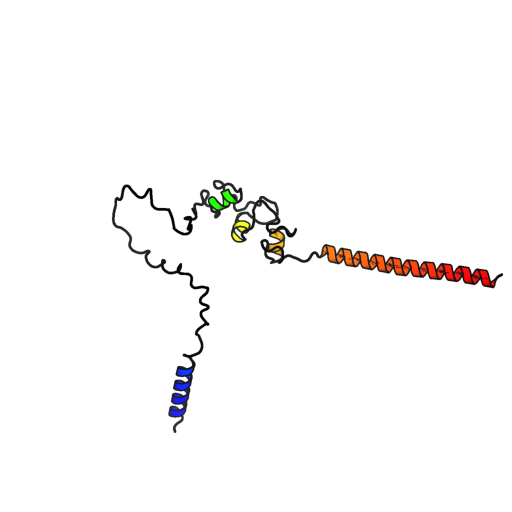N . CYS A 1 113 ? 2.449 2.691 -9.968 1.00 95.50 113 CYS A N 1
ATOM 905 C CA . CYS A 1 113 ? 2.955 3.254 -8.717 1.00 95.50 113 CYS A CA 1
ATOM 906 C C . CYS A 1 113 ? 4.286 3.995 -8.940 1.00 95.50 113 CYS A C 1
ATOM 908 O O . CYS A 1 113 ? 4.878 3.914 -10.024 1.00 95.50 113 CYS A O 1
ATOM 910 N N . ASP A 1 114 ? 4.715 4.762 -7.940 1.00 96.81 114 ASP A N 1
ATOM 911 C CA . ASP A 1 114 ? 5.995 5.474 -7.919 1.00 96.81 114 ASP A CA 1
ATOM 912 C C . ASP A 1 114 ? 7.035 4.676 -7.105 1.00 96.81 114 ASP A C 1
ATOM 914 O O . ASP A 1 114 ? 6.937 4.690 -5.881 1.00 96.81 114 ASP A O 1
ATOM 918 N N . PRO A 1 115 ? 8.080 4.100 -7.739 1.00 97.31 115 PRO A N 1
ATOM 919 C CA . PRO A 1 115 ? 9.085 3.255 -7.080 1.00 97.31 115 PRO A CA 1
ATOM 920 C C . PRO A 1 115 ? 9.941 3.939 -6.024 1.00 97.31 115 PRO A C 1
ATOM 922 O O . PRO A 1 115 ? 10.765 3.313 -5.358 1.00 97.31 115 PRO A O 1
ATOM 925 N N . LEU A 1 116 ? 9.809 5.255 -5.872 1.00 97.31 116 LEU A N 1
ATOM 926 C CA . LEU A 1 116 ? 10.510 6.022 -4.851 1.00 97.31 116 LEU A CA 1
ATOM 927 C C . LEU A 1 116 ? 9.569 6.562 -3.769 1.00 97.31 116 LEU A C 1
ATOM 929 O O . LEU A 1 116 ? 10.022 7.335 -2.908 1.00 97.31 116 LEU A O 1
ATOM 933 N N . ASN A 1 117 ? 8.287 6.199 -3.801 1.00 97.75 117 ASN A N 1
ATOM 934 C CA . ASN A 1 117 ? 7.281 6.701 -2.885 1.00 97.75 117 ASN A CA 1
ATOM 935 C C . ASN A 1 117 ? 6.341 5.586 -2.391 1.00 97.75 117 ASN A C 1
ATOM 937 O O . ASN A 1 117 ? 5.394 5.245 -3.094 1.00 97.75 117 ASN A O 1
ATOM 941 N N . PRO A 1 118 ? 6.455 5.187 -1.110 1.00 97.94 118 PRO A N 1
ATOM 942 C CA . PRO A 1 118 ? 5.759 4.018 -0.575 1.00 97.94 118 PRO A CA 1
ATOM 943 C C . PRO A 1 118 ? 4.286 4.297 -0.242 1.00 97.94 118 PRO A C 1
ATOM 945 O O . PRO A 1 118 ? 3.792 3.752 0.735 1.00 97.94 118 PRO A O 1
ATOM 948 N N . ASP A 1 119 ? 3.647 5.265 -0.900 1.00 98.06 119 ASP A N 1
ATOM 949 C CA . ASP A 1 119 ? 2.268 5.763 -0.714 1.00 98.06 119 ASP A CA 1
ATOM 950 C C . ASP A 1 119 ? 1.965 6.684 -1.915 1.00 98.06 119 ASP A C 1
ATOM 952 O O . ASP A 1 119 ? 2.043 7.921 -1.812 1.00 98.06 119 ASP A O 1
ATOM 956 N N . THR A 1 120 ? 1.749 6.090 -3.094 1.00 97.44 120 THR A N 1
ATOM 957 C CA . THR A 1 120 ? 1.639 6.799 -4.383 1.00 97.44 120 THR A CA 1
ATOM 958 C C . THR A 1 120 ? 0.489 7.801 -4.388 1.00 97.44 120 THR A C 1
ATOM 960 O O . THR A 1 120 ? 0.633 8.925 -4.891 1.00 97.44 120 THR A O 1
ATOM 963 N N . ASP A 1 121 ? -0.655 7.433 -3.817 1.00 97.56 121 ASP A N 1
ATOM 964 C CA . ASP A 1 121 ? -1.852 8.271 -3.813 1.00 97.56 121 ASP A CA 1
ATOM 965 C C . ASP A 1 121 ? -1.962 9.229 -2.605 1.00 97.56 121 ASP A C 1
ATOM 967 O O . ASP A 1 121 ? -2.740 10.200 -2.631 1.00 97.56 121 ASP A O 1
ATOM 971 N N . GLY A 1 122 ? -1.119 9.039 -1.586 1.00 97.00 122 GLY A N 1
ATOM 972 C CA . GLY A 1 122 ? -0.971 9.919 -0.431 1.00 97.00 122 GLY A CA 1
ATOM 973 C C . GLY A 1 122 ? -2.044 9.738 0.647 1.00 97.00 122 GLY A C 1
ATOM 974 O O . GLY A 1 122 ? -2.318 10.684 1.415 1.00 97.00 122 GLY A O 1
ATOM 975 N N . ASP A 1 123 ? -2.690 8.578 0.716 1.00 96.25 123 ASP A N 1
ATOM 976 C CA . ASP A 1 123 ? -3.766 8.274 1.657 1.00 96.25 123 ASP A CA 1
ATOM 977 C C . ASP A 1 123 ? -3.270 7.696 3.015 1.00 96.25 123 ASP A C 1
ATOM 979 O O . ASP A 1 123 ? -4.010 7.642 4.028 1.00 96.25 123 ASP A O 1
ATOM 983 N N . ARG A 1 124 ? -1.957 7.426 3.099 1.00 95.56 124 ARG A N 1
ATOM 984 C CA . ARG A 1 124 ? -1.206 6.868 4.240 1.00 95.56 124 ARG A CA 1
ATOM 985 C C . ARG A 1 124 ? -1.371 5.366 4.450 1.00 95.56 124 ARG A C 1
ATOM 987 O O . ARG A 1 124 ? -1.232 4.915 5.605 1.00 95.56 124 ARG A O 1
ATOM 994 N N . PHE A 1 125 ? -1.718 4.626 3.417 1.00 96.62 125 PHE A N 1
ATOM 995 C CA . PHE A 1 125 ? -1.400 3.217 3.275 1.00 96.62 125 PHE A CA 1
ATOM 996 C C . PHE A 1 125 ? -0.265 3.087 2.264 1.00 96.62 125 PHE A C 1
ATOM 998 O O . PHE A 1 125 ? -0.052 3.980 1.464 1.00 96.62 125 PHE A O 1
ATOM 1005 N N . ASN A 1 126 ? 0.549 2.049 2.415 1.00 97.38 126 ASN A N 1
ATOM 1006 C CA . ASN A 1 126 ? 1.609 1.793 1.456 1.00 97.38 126 ASN A CA 1
ATOM 1007 C C . ASN A 1 126 ? 1.105 0.916 0.326 1.00 97.38 126 ASN A C 1
ATOM 1009 O O . ASN A 1 126 ? 0.338 -0.015 0.598 1.00 97.38 126 ASN A O 1
ATOM 1013 N N . ASP A 1 127 ? 1.574 1.174 -0.888 1.00 97.94 127 ASP A N 1
ATOM 1014 C CA . ASP A 1 127 ? 1.049 0.571 -2.109 1.00 97.94 127 ASP A CA 1
ATOM 1015 C C . ASP A 1 127 ? 1.087 -0.960 -2.029 1.00 97.94 127 ASP A C 1
ATOM 1017 O O . ASP A 1 127 ? 0.074 -1.630 -2.258 1.00 97.94 127 ASP A O 1
ATOM 1021 N N . GLY A 1 128 ? 2.195 -1.537 -1.555 1.00 97.25 128 GLY A N 1
ATOM 1022 C CA . GLY A 1 128 ? 2.322 -2.979 -1.337 1.00 97.25 128 GLY A CA 1
ATOM 1023 C C . GLY A 1 128 ? 1.291 -3.558 -0.365 1.00 97.25 128 GLY A C 1
ATOM 1024 O O . GLY A 1 128 ? 0.743 -4.644 -0.592 1.00 97.25 128 GLY A O 1
ATOM 1025 N N . PHE A 1 129 ? 0.923 -2.825 0.690 1.00 97.25 129 PHE A N 1
ATOM 1026 C CA . PHE A 1 129 ? -0.150 -3.253 1.594 1.00 97.25 129 PHE A CA 1
ATOM 1027 C C . PHE A 1 129 ? -1.530 -3.138 0.949 1.00 97.25 129 PHE A C 1
ATOM 1029 O O . PHE A 1 129 ? -2.397 -3.977 1.211 1.00 97.25 129 PHE A O 1
ATOM 1036 N N . GLU A 1 130 ? -1.758 -2.124 0.125 1.00 97.94 130 GLU A N 1
ATOM 1037 C CA . GLU A 1 130 ? -3.010 -1.951 -0.611 1.00 97.94 130 GLU A CA 1
ATOM 1038 C C . GLU A 1 130 ? -3.222 -3.073 -1.621 1.00 97.94 130 GLU A C 1
ATOM 1040 O O . GLU A 1 130 ? -4.262 -3.742 -1.593 1.00 97.94 130 GLU A O 1
ATOM 1045 N N . VAL A 1 131 ? -2.181 -3.407 -2.384 1.00 97.19 131 VAL A N 1
ATOM 1046 C CA . VAL A 1 131 ? -2.154 -4.566 -3.282 1.00 97.19 131 VAL A CA 1
ATOM 1047 C C . VAL A 1 131 ? -2.412 -5.863 -2.507 1.00 97.19 131 VAL A C 1
ATOM 1049 O O . VAL A 1 131 ? -3.254 -6.673 -2.912 1.00 97.19 131 VAL A O 1
ATOM 1052 N N . GLU A 1 132 ? -1.788 -6.051 -1.335 1.00 97.19 132 GLU A N 1
ATOM 1053 C CA . GLU A 1 132 ? -2.027 -7.218 -0.468 1.00 97.19 132 GLU A CA 1
ATOM 1054 C C . GLU A 1 132 ? -3.492 -7.306 0.013 1.00 97.19 132 GLU A C 1
ATOM 1056 O O . GLU A 1 132 ? -4.023 -8.400 0.255 1.00 97.19 132 GLU A O 1
ATOM 1061 N N . LYS A 1 133 ? -4.171 -6.164 0.186 1.00 96.31 133 LYS A N 1
ATOM 1062 C CA . LYS A 1 133 ? -5.598 -6.095 0.554 1.00 96.31 133 LYS A CA 1
ATOM 1063 C C . LYS A 1 133 ? -6.542 -6.065 -0.645 1.00 96.31 133 LYS A C 1
ATOM 1065 O O . LYS A 1 133 ? -7.747 -6.248 -0.436 1.00 96.31 133 LYS A O 1
ATOM 1070 N N . GLY A 1 134 ? -6.011 -5.945 -1.858 1.00 95.88 134 GLY A N 1
ATOM 1071 C CA . GLY A 1 134 ? -6.765 -5.881 -3.103 1.00 95.88 134 GLY A CA 1
ATOM 1072 C C . GLY A 1 134 ? -7.497 -4.554 -3.298 1.00 95.88 134 GLY A C 1
ATOM 1073 O O . GLY A 1 134 ? -8.603 -4.572 -3.843 1.00 95.88 134 GLY A O 1
ATOM 1074 N N . THR A 1 135 ? -6.923 -3.460 -2.801 1.00 97.25 135 THR A N 1
ATOM 1075 C CA . THR A 1 135 ? -7.352 -2.084 -3.082 1.00 97.25 135 THR A CA 1
ATOM 1076 C C . THR A 1 135 ? -6.427 -1.444 -4.129 1.00 97.25 135 THR A C 1
ATOM 1078 O O . THR A 1 135 ? -5.443 -2.072 -4.525 1.00 97.25 135 THR A O 1
ATOM 1081 N N . ASP A 1 136 ? -6.792 -0.276 -4.664 1.00 97.00 136 ASP A N 1
ATOM 1082 C CA . ASP A 1 136 ? -6.053 0.398 -5.743 1.00 97.00 136 ASP A CA 1
ATOM 1083 C C . ASP A 1 136 ? -5.065 1.424 -5.157 1.00 97.00 136 ASP A C 1
ATOM 1085 O O . ASP A 1 136 ? -5.533 2.451 -4.673 1.00 97.00 136 ASP A O 1
ATOM 1089 N N . PRO A 1 137 ? -3.738 1.199 -5.246 1.00 97.44 137 PRO A N 1
ATOM 1090 C CA . PRO A 1 137 ? -2.721 2.088 -4.664 1.00 97.44 137 PRO A CA 1
ATOM 1091 C C . PRO A 1 137 ? -2.608 3.462 -5.350 1.00 97.44 137 PRO A C 1
ATOM 1093 O O . PRO A 1 137 ? -1.787 4.303 -4.988 1.00 97.44 137 PRO A O 1
ATOM 1096 N N . THR A 1 138 ? -3.395 3.692 -6.405 1.00 97.06 138 THR A N 1
ATOM 1097 C CA . THR A 1 138 ? -3.427 4.957 -7.147 1.00 97.06 138 THR A CA 1
ATOM 1098 C C . THR A 1 138 ? -4.722 5.753 -6.930 1.00 97.06 138 THR A C 1
ATOM 1100 O O . THR A 1 138 ? -4.858 6.863 -7.466 1.00 97.06 138 THR A O 1
ATOM 1103 N N . ASP A 1 139 ? -5.684 5.224 -6.157 1.00 97.69 139 ASP A N 1
ATOM 1104 C CA . ASP A 1 139 ? -6.926 5.916 -5.794 1.00 97.69 139 ASP A CA 1
ATOM 1105 C C . ASP A 1 139 ? -7.010 6.159 -4.279 1.00 97.69 139 ASP A C 1
ATOM 1107 O O . ASP A 1 139 ? -7.432 5.268 -3.541 1.00 97.69 139 ASP A O 1
ATOM 1111 N N . PRO A 1 140 ? -6.860 7.419 -3.815 1.00 97.12 140 PRO A N 1
ATOM 1112 C CA . PRO A 1 140 ? -6.826 7.746 -2.385 1.00 97.12 140 PRO A CA 1
ATOM 1113 C C . PRO A 1 140 ? -8.169 7.547 -1.661 1.00 97.12 140 PRO A C 1
ATOM 1115 O O . PRO A 1 140 ? -8.338 7.946 -0.503 1.00 97.12 140 PRO A O 1
ATOM 1118 N N . ASN A 1 141 ? -9.190 7.035 -2.355 1.00 96.94 141 ASN A N 1
ATOM 1119 C CA . ASN A 1 141 ? -10.481 6.653 -1.790 1.00 96.94 141 ASN A CA 1
ATOM 1120 C C . ASN A 1 141 ? -10.711 5.134 -1.764 1.00 96.94 141 ASN A C 1
ATOM 1122 O O . ASN A 1 141 ? -11.693 4.710 -1.137 1.00 96.94 141 ASN A O 1
ATOM 1126 N N . ASP A 1 142 ? -9.880 4.336 -2.436 1.00 97.00 142 ASP A N 1
ATOM 1127 C CA . ASP A 1 142 ? -9.949 2.878 -2.428 1.00 97.00 142 ASP A CA 1
ATOM 1128 C C . ASP A 1 142 ? -8.805 2.318 -1.597 1.00 97.00 142 ASP A C 1
ATOM 1130 O O . ASP A 1 142 ? -7.789 1.897 -2.121 1.00 97.00 142 ASP A O 1
ATOM 1134 N N . HIS A 1 143 ? -9.011 2.305 -0.280 1.00 95.94 143 HIS A N 1
ATOM 1135 C CA . HIS A 1 143 ? -7.980 1.925 0.671 1.00 95.94 143 HIS A CA 1
ATOM 1136 C C . HIS A 1 143 ? -8.511 1.015 1.788 1.00 95.94 143 HIS A C 1
ATOM 1138 O O . HIS A 1 143 ? -9.715 0.996 2.109 1.00 95.94 143 HIS A O 1
ATOM 1144 N N . PRO A 1 144 ? -7.638 0.283 2.502 1.00 95.62 144 PRO A N 1
ATOM 1145 C CA . PRO A 1 144 ? -8.055 -0.595 3.585 1.00 95.62 144 PRO A CA 1
ATOM 1146 C C . PRO A 1 144 ? -8.654 0.150 4.789 1.00 95.62 144 PRO A C 1
ATOM 1148 O O . PRO A 1 144 ? -8.438 1.336 5.053 1.00 95.62 144 PRO A O 1
ATOM 1151 N N . VAL A 1 145 ? -9.408 -0.575 5.620 1.00 92.62 145 VAL A N 1
ATOM 1152 C CA . VAL A 1 145 ? -9.949 -0.020 6.871 1.00 92.62 145 VAL A CA 1
ATOM 1153 C C . VAL A 1 145 ? -8.892 0.015 7.983 1.00 92.62 145 VAL A C 1
ATOM 1155 O O . VAL A 1 145 ? -8.198 -0.966 8.251 1.00 92.62 145 VAL A O 1
ATOM 1158 N N . ARG A 1 146 ? -8.828 1.117 8.746 1.00 92.31 146 ARG A N 1
ATOM 1159 C CA . ARG A 1 146 ? -7.911 1.272 9.899 1.00 92.31 146 ARG A CA 1
ATOM 1160 C C . ARG A 1 146 ? -8.386 0.479 11.127 1.00 92.31 146 ARG A C 1
ATOM 1162 O O . ARG A 1 146 ? -8.905 1.052 12.089 1.00 92.31 146 ARG A O 1
ATOM 1169 N N . ILE A 1 147 ? -8.188 -0.843 11.129 1.00 90.06 147 ILE A N 1
ATOM 1170 C CA . ILE A 1 147 ? -8.632 -1.756 12.209 1.00 90.06 147 ILE A CA 1
ATOM 1171 C C . ILE A 1 147 ? -8.121 -1.304 13.588 1.00 90.06 147 ILE A C 1
ATOM 1173 O O . ILE A 1 147 ? -8.882 -1.286 14.559 1.00 90.06 147 ILE A O 1
ATOM 1177 N N . TRP A 1 148 ? -6.862 -0.864 13.678 1.00 88.12 148 TRP A N 1
ATOM 1178 C CA . TRP A 1 148 ? -6.274 -0.357 14.922 1.00 88.12 148 TRP A CA 1
ATOM 1179 C C . TRP A 1 148 ? -7.031 0.838 15.509 1.00 88.12 148 TRP A C 1
ATOM 1181 O O . TRP A 1 148 ? -7.195 0.922 16.727 1.00 88.12 148 TRP A O 1
ATOM 1191 N N . LEU A 1 149 ? -7.550 1.731 14.660 1.00 92.25 149 LEU A N 1
ATOM 1192 C CA . LEU A 1 149 ? -8.337 2.879 15.104 1.00 92.25 149 LEU A CA 1
ATOM 1193 C C . LEU A 1 149 ? -9.675 2.430 15.702 1.00 92.25 149 LEU A C 1
ATOM 1195 O O . LEU A 1 149 ? -10.080 2.929 16.751 1.00 92.25 149 LEU A O 1
ATOM 1199 N N . ILE A 1 150 ? -10.333 1.447 15.081 1.00 94.38 150 ILE A N 1
ATOM 1200 C CA . ILE A 1 150 ? -11.581 0.870 15.598 1.00 94.38 150 ILE A CA 1
ATOM 1201 C C . ILE A 1 150 ? -11.334 0.225 16.965 1.00 94.38 150 ILE A C 1
ATOM 1203 O O . ILE A 1 150 ? -12.071 0.493 17.914 1.00 94.38 150 ILE A O 1
ATOM 1207 N N . ILE A 1 151 ? -10.268 -0.571 17.100 1.00 95.25 151 ILE A N 1
ATOM 1208 C CA . ILE A 1 151 ? -9.887 -1.192 18.377 1.00 95.25 151 ILE A CA 1
ATOM 1209 C C . ILE A 1 151 ? -9.630 -0.120 19.445 1.00 95.25 151 ILE A C 1
ATOM 1211 O O . ILE A 1 151 ? -10.140 -0.234 20.561 1.00 95.25 151 ILE A O 1
ATOM 1215 N N . LEU A 1 152 ? -8.902 0.948 19.107 1.00 96.56 152 LEU A N 1
ATOM 1216 C CA . LEU A 1 152 ? -8.625 2.057 20.021 1.00 96.56 152 LEU A CA 1
ATOM 1217 C C . LEU A 1 152 ? -9.911 2.752 20.486 1.00 96.56 152 LEU A C 1
ATOM 1219 O O . LEU A 1 152 ? -10.075 2.990 21.684 1.00 96.56 152 LEU A O 1
ATOM 1223 N N . ILE A 1 153 ? -10.850 3.018 19.573 1.00 96.75 153 ILE A N 1
ATOM 1224 C CA . ILE A 1 153 ? -12.156 3.612 19.899 1.00 96.75 153 ILE A CA 1
ATOM 1225 C C . ILE A 1 153 ? -12.958 2.689 20.820 1.00 96.75 153 ILE A C 1
ATOM 1227 O O . ILE A 1 153 ? -13.565 3.160 21.787 1.00 96.75 153 ILE A O 1
ATOM 1231 N N . VAL A 1 154 ? -12.947 1.378 20.564 1.00 97.56 154 VAL A N 1
ATOM 1232 C CA . VAL A 1 154 ? -13.653 0.387 21.390 1.00 97.56 154 VAL A CA 1
ATOM 1233 C C . VAL A 1 154 ? -13.056 0.320 22.796 1.00 97.56 154 VAL A C 1
ATOM 1235 O O . VAL A 1 154 ? -13.801 0.382 23.775 1.00 97.56 154 VAL A O 1
ATOM 1238 N N . ILE A 1 155 ? -11.727 0.258 22.918 1.00 97.88 155 ILE A N 1
ATOM 1239 C CA . ILE A 1 155 ? -11.033 0.253 24.214 1.00 97.88 155 ILE A CA 1
ATOM 1240 C C . ILE A 1 155 ? -11.315 1.551 24.971 1.00 97.88 155 ILE A C 1
ATOM 1242 O O . ILE A 1 155 ? -11.692 1.511 26.142 1.00 97.88 155 ILE A O 1
ATOM 1246 N N . PHE A 1 156 ? -11.189 2.699 24.306 1.00 98.25 156 PHE A N 1
ATOM 1247 C CA . PHE A 1 156 ? -11.463 3.998 24.913 1.00 98.25 156 PHE A CA 1
ATOM 1248 C C . PHE A 1 156 ? -12.911 4.097 25.407 1.00 98.25 156 PHE A C 1
ATOM 1250 O O . PHE A 1 156 ? -13.157 4.501 26.544 1.00 98.25 156 PHE A O 1
ATOM 1257 N N . SER A 1 157 ? -13.869 3.644 24.596 1.00 97.75 157 SER A N 1
ATOM 1258 C CA . SER A 1 157 ? -15.286 3.596 24.968 1.00 97.75 157 SER A CA 1
ATOM 1259 C C . SER A 1 157 ? -15.531 2.672 26.163 1.00 97.75 157 SER A C 1
ATOM 1261 O O . SER A 1 157 ? -16.272 3.029 27.079 1.00 97.75 157 SER A O 1
ATOM 1263 N N . ALA A 1 158 ? -14.877 1.509 26.210 1.00 97.94 158 ALA A N 1
ATOM 1264 C CA . ALA A 1 158 ? -14.974 0.586 27.338 1.00 97.94 158 ALA A CA 1
ATOM 1265 C C . ALA A 1 158 ? -14.401 1.192 28.632 1.00 97.94 158 ALA A C 1
ATOM 1267 O O . ALA A 1 158 ? -15.028 1.088 29.689 1.00 97.94 158 ALA A O 1
ATOM 1268 N N . LEU A 1 159 ? -13.255 1.876 28.551 1.00 98.31 159 LEU A N 1
ATOM 1269 C CA . LEU A 1 159 ? -12.651 2.583 29.684 1.00 98.31 159 LEU A CA 1
ATOM 1270 C C . LEU A 1 159 ? -13.538 3.732 30.176 1.00 98.31 159 LEU A C 1
ATOM 1272 O O . LEU A 1 159 ? -13.705 3.900 31.385 1.00 98.31 159 LEU A O 1
ATOM 1276 N N . LEU A 1 160 ? -14.159 4.477 29.258 1.00 98.38 160 LEU A N 1
ATOM 1277 C CA . LEU A 1 160 ? -15.102 5.543 29.591 1.00 98.38 160 LEU A CA 1
ATOM 1278 C C . LEU A 1 160 ? -16.322 4.991 30.342 1.00 98.38 160 LEU A C 1
ATOM 1280 O O . LEU A 1 160 ? -16.697 5.518 31.389 1.00 98.38 160 LEU A O 1
ATOM 1284 N N . LEU A 1 161 ? -16.914 3.897 29.854 1.00 98.12 161 LEU A N 1
ATOM 1285 C CA . LEU A 1 161 ? -18.041 3.238 30.519 1.00 98.12 161 LEU A CA 1
ATOM 1286 C C . LEU A 1 161 ? -17.653 2.690 31.894 1.00 98.12 161 LEU A C 1
ATOM 1288 O O . LEU A 1 161 ? -18.405 2.851 32.858 1.00 98.12 161 LEU A O 1
ATOM 1292 N N . PHE A 1 162 ? -16.469 2.089 32.009 1.00 98.38 162 PHE A N 1
ATOM 1293 C CA . PHE A 1 162 ? -15.948 1.619 33.288 1.00 98.38 162 PHE A CA 1
ATOM 1294 C C . PHE A 1 162 ? -15.791 2.772 34.287 1.00 98.38 162 PHE A C 1
ATOM 1296 O O . PHE A 1 162 ? -16.260 2.667 35.422 1.00 98.38 162 PHE A O 1
ATOM 1303 N N . ALA A 1 163 ? -15.211 3.895 33.856 1.00 98.25 163 ALA A N 1
ATOM 1304 C CA . ALA A 1 163 ? -15.059 5.086 34.684 1.00 98.25 163 ALA A CA 1
ATOM 1305 C C . ALA A 1 163 ? -16.418 5.642 35.140 1.00 98.25 163 ALA A C 1
ATOM 1307 O O . ALA A 1 163 ? -16.584 5.966 36.315 1.00 98.25 163 ALA A O 1
ATOM 1308 N N . LEU A 1 164 ? -17.422 5.681 34.258 1.00 98.25 164 LEU A N 1
ATOM 1309 C CA . LEU A 1 164 ? -18.778 6.122 34.608 1.00 98.25 164 LEU A CA 1
ATOM 1310 C C . LEU A 1 164 ? -19.428 5.213 35.660 1.00 98.25 164 LEU A C 1
ATOM 1312 O O . LEU A 1 164 ? -19.969 5.695 36.660 1.00 98.25 164 LEU A O 1
ATOM 1316 N N . VAL A 1 165 ? -19.346 3.892 35.485 1.00 98.12 165 VAL A N 1
ATOM 1317 C CA . VAL A 1 165 ? -19.850 2.933 36.482 1.00 98.12 165 VAL A CA 1
ATOM 1318 C C . VAL A 1 165 ? -19.106 3.098 37.808 1.00 98.12 165 VAL A C 1
ATOM 1320 O O . VAL A 1 165 ? -19.726 3.108 38.870 1.00 98.12 165 VAL A O 1
ATOM 1323 N N . TRP A 1 166 ? -17.791 3.278 37.768 1.00 98.12 166 TRP A N 1
ATOM 1324 C CA . TRP A 1 166 ? -16.982 3.470 38.965 1.00 98.12 166 TRP A CA 1
ATOM 1325 C C . TRP A 1 166 ? -17.356 4.754 39.722 1.00 98.12 166 TRP A C 1
ATOM 1327 O O . TRP A 1 166 ? -17.598 4.711 40.930 1.00 98.12 166 TRP A O 1
ATOM 1337 N N . ILE A 1 167 ? -17.525 5.874 39.014 1.00 98.06 167 ILE A N 1
ATOM 1338 C CA . ILE A 1 167 ? -17.940 7.155 39.604 1.00 98.06 167 ILE A CA 1
ATOM 1339 C C . ILE A 1 167 ? -19.338 7.044 40.217 1.00 98.06 167 ILE A C 1
ATOM 1341 O O . ILE A 1 167 ? -19.548 7.467 41.354 1.00 98.06 167 ILE A O 1
ATOM 1345 N N . 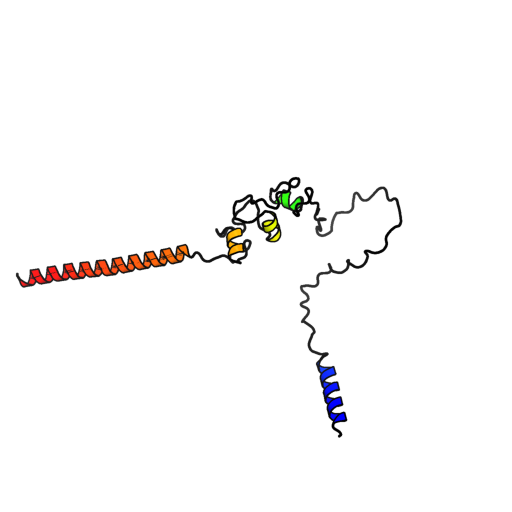THR A 1 168 ? -20.301 6.440 39.514 1.00 97.50 168 THR A N 1
ATOM 1346 C CA . THR A 1 168 ? -21.659 6.270 40.065 1.00 97.50 168 THR A CA 1
ATOM 1347 C C . THR A 1 168 ? -21.655 5.418 41.336 1.00 97.50 168 THR A C 1
ATOM 1349 O O . THR A 1 168 ? -22.371 5.739 42.286 1.00 97.50 168 THR A O 1
ATOM 1352 N N . ARG A 1 169 ? -20.803 4.386 41.415 1.00 96.88 169 ARG A N 1
ATOM 1353 C CA . ARG A 1 169 ? -20.617 3.588 42.638 1.00 96.88 169 ARG A CA 1
ATOM 1354 C C . ARG A 1 169 ? -20.075 4.423 43.798 1.00 96.88 169 ARG A C 1
ATOM 1356 O O . ARG A 1 169 ? -20.618 4.313 44.897 1.00 96.88 169 ARG A O 1
ATOM 1363 N N . ILE A 1 170 ? -19.075 5.272 43.555 1.00 97.38 170 ILE A N 1
ATOM 1364 C CA . ILE A 1 170 ? -18.520 6.179 44.574 1.00 97.38 170 ILE A CA 1
ATOM 1365 C C . ILE A 1 170 ? -19.582 7.165 45.058 1.00 97.38 170 ILE A C 1
ATOM 1367 O O . ILE A 1 170 ? -19.779 7.315 46.261 1.00 97.38 170 ILE A O 1
ATOM 1371 N N . MET A 1 171 ? -20.320 7.788 44.138 1.00 96.00 171 MET A N 1
ATOM 1372 C CA . MET A 1 171 ? -21.364 8.751 44.495 1.00 96.00 171 MET A CA 1
ATOM 1373 C C . MET A 1 171 ? -22.471 8.111 45.343 1.00 96.00 171 MET A C 1
ATOM 1375 O O . MET A 1 171 ? -22.920 8.701 46.325 1.00 96.00 171 MET A O 1
ATOM 1379 N N . ILE A 1 172 ? -22.881 6.878 45.018 1.00 96.31 172 ILE A N 1
ATOM 1380 C CA . ILE A 1 172 ? -23.852 6.122 45.825 1.00 96.31 172 ILE A CA 1
ATOM 1381 C C . ILE A 1 172 ? -23.294 5.820 47.223 1.00 96.31 172 ILE A C 1
ATOM 1383 O O . ILE A 1 172 ? -24.046 5.870 48.200 1.00 96.31 172 ILE A O 1
ATOM 1387 N N . GLN A 1 173 ? -22.001 5.502 47.330 1.00 95.44 173 GLN A N 1
ATOM 1388 C CA . GLN A 1 173 ? -21.355 5.248 48.615 1.00 95.44 173 GLN A CA 1
ATOM 1389 C C . GLN A 1 173 ? -21.347 6.508 49.491 1.00 95.44 173 GLN A C 1
ATOM 1391 O O . GLN A 1 173 ? -21.835 6.453 50.620 1.00 95.44 173 GLN A O 1
ATOM 1396 N N . VAL A 1 174 ? -20.901 7.645 48.950 1.00 95.31 174 VAL A N 1
ATOM 1397 C CA . VAL A 1 174 ? -20.876 8.932 49.667 1.00 95.31 174 VAL A CA 1
ATOM 1398 C C . VAL A 1 174 ? -22.281 9.327 50.138 1.00 95.31 174 VAL A C 1
ATOM 1400 O O . VAL A 1 174 ? -22.486 9.619 51.316 1.00 95.31 174 VAL A O 1
ATOM 1403 N N . ALA A 1 175 ? -23.288 9.225 49.265 1.00 93.44 175 ALA A N 1
ATOM 1404 C CA . ALA A 1 175 ? -24.671 9.548 49.622 1.00 93.44 175 ALA A CA 1
ATOM 1405 C C . ALA A 1 175 ? -25.255 8.630 50.719 1.00 93.44 175 ALA A C 1
ATOM 1407 O O . ALA A 1 175 ? -26.158 9.031 51.459 1.00 93.44 175 ALA A O 1
ATOM 1408 N N . ARG A 1 176 ? -24.777 7.382 50.832 1.00 93.94 176 ARG A N 1
ATOM 1409 C CA . ARG A 1 176 ? -25.189 6.459 51.902 1.00 93.94 176 ARG A CA 1
ATOM 1410 C C . ARG A 1 176 ? -24.588 6.863 53.249 1.00 93.94 176 ARG A C 1
ATOM 1412 O O . ARG A 1 176 ? -25.298 6.803 54.250 1.00 93.94 176 ARG A O 1
ATOM 1419 N N . GLU A 1 177 ? -23.327 7.288 53.260 1.00 94.62 177 GLU A N 1
ATOM 1420 C CA . GLU A 1 177 ? -22.611 7.719 54.469 1.00 94.62 177 GLU A CA 1
ATOM 1421 C C . GLU A 1 177 ? -23.174 9.029 55.051 1.00 94.62 177 GLU A C 1
ATOM 1423 O O . GLU A 1 177 ? -23.280 9.173 56.271 1.00 94.62 177 GLU A O 1
ATOM 1428 N N . GLU A 1 178 ? -23.605 9.971 54.205 1.00 93.19 178 GLU A N 1
ATOM 1429 C CA . GLU A 1 178 ? -24.298 11.188 54.663 1.00 93.19 178 GLU A CA 1
ATOM 1430 C C . GLU A 1 178 ? -25.648 10.865 55.323 1.00 93.19 178 GLU A C 1
ATOM 1432 O O . GLU A 1 178 ? -25.979 11.400 56.384 1.00 93.19 178 GLU A O 1
ATOM 1437 N N . LYS A 1 179 ? -26.415 9.930 54.744 1.00 91.62 179 LYS A N 1
ATOM 1438 C CA . LYS A 1 179 ? -27.706 9.503 55.307 1.00 91.62 179 LYS A CA 1
ATOM 1439 C C . LYS A 1 179 ? -27.572 8.778 56.644 1.00 91.62 179 LYS A C 1
ATOM 1441 O O . LYS A 1 179 ? -28.459 8.931 57.480 1.00 91.62 179 LYS A O 1
ATOM 1446 N N . SER A 1 180 ? -26.518 7.984 56.857 1.00 89.75 180 SER A N 1
ATOM 1447 C CA . SER A 1 180 ? -26.308 7.318 58.150 1.00 89.75 180 SER A CA 1
ATOM 1448 C C . SER A 1 180 ? -25.975 8.317 59.258 1.00 89.75 180 SER A C 1
ATOM 1450 O O . SER A 1 180 ? -26.538 8.205 60.341 1.00 89.75 180 SER A O 1
ATOM 1452 N N . LYS A 1 181 ? -25.156 9.341 58.971 1.00 88.94 181 LYS A N 1
ATOM 1453 C CA . LYS A 1 181 ? -24.788 10.377 59.954 1.00 88.94 181 LYS A CA 1
ATOM 1454 C C . LYS A 1 181 ? -25.992 11.204 60.421 1.00 88.94 181 LYS A C 1
ATOM 1456 O O . LYS A 1 181 ? -26.151 11.413 61.615 1.00 88.94 181 LYS A O 1
ATOM 1461 N N . ASN A 1 182 ? -26.885 11.594 59.507 1.00 85.00 182 ASN A N 1
ATOM 1462 C CA . ASN A 1 182 ? -28.079 12.389 59.844 1.00 85.00 182 ASN A CA 1
ATOM 1463 C C . ASN A 1 182 ? -29.146 11.628 60.652 1.00 85.00 182 ASN A C 1
ATOM 1465 O O . ASN A 1 182 ? -30.083 12.244 61.147 1.00 85.00 182 ASN A O 1
ATOM 1469 N N . LYS A 1 183 ? -29.073 10.292 60.736 1.00 81.62 183 LYS A N 1
ATOM 1470 C CA . LYS A 1 183 ? -30.032 9.484 61.508 1.00 81.62 183 LYS A CA 1
ATOM 1471 C C . LYS A 1 183 ? -29.619 9.323 62.977 1.00 81.62 183 LYS A C 1
ATOM 1473 O O . LYS A 1 183 ? -30.447 8.932 63.794 1.00 81.62 183 LYS A O 1
ATOM 1478 N N . GLU A 1 184 ? -28.351 9.577 63.290 1.00 79.88 184 GLU A N 1
ATOM 1479 C CA . GLU A 1 184 ? -27.778 9.464 64.637 1.00 79.88 184 GLU A CA 1
ATOM 1480 C C . GLU A 1 184 ? -27.718 10.814 65.381 1.00 79.88 184 GLU A C 1
ATOM 1482 O O . GLU A 1 184 ? -27.486 10.821 66.589 1.00 79.88 184 GLU A O 1
ATOM 1487 N N . SER A 1 185 ? -27.944 11.935 64.680 1.00 70.44 185 SER A N 1
ATOM 1488 C CA . SER A 1 185 ? -28.044 13.304 65.219 1.00 70.44 185 SER A CA 1
ATOM 1489 C C . SER A 1 185 ? -29.480 13.706 65.537 1.00 70.44 185 SER A C 1
ATOM 1491 O O . SER A 1 185 ? -29.699 14.323 66.600 1.00 70.44 185 SER A O 1
#

Foldseek 3Di:
DDPVVVVVVVVVVVVVVVPPPDDDPPPPPDDDPPPPDPPDPDDDDDDDDDDDDDPDDPDDDDDPPVQQQDQQCPLNDRPVVCVVLVHDSNDNQQQPQQCPLPDGPVRCVVLVARSNDQQRCPLPRGCSVCVVVVFRSNDSVGGDDPVVVVVVVVVVVVVVVVVVVVVVVVVVVVVVVVVVVVVVD

pLDDT: mean 77.84, std 22.97, range [34.81, 98.38]

Radius of gyration: 36.02 Å; chains: 1; bounding box: 74×52×117 Å